Protein AF-0000000078901615 (afdb_homodimer)

Solvent-accessible surface area (backbone atoms only — not comparable to full-atom values): 18570 Å² total; per-residue (Å²): 127,73,77,36,35,42,35,42,62,37,47,38,51,50,34,51,50,46,38,52,51,49,53,33,45,50,52,40,51,63,75,44,53,69,68,67,32,56,36,77,68,46,36,98,48,28,18,55,49,16,42,53,21,30,50,53,45,51,51,34,45,53,38,24,73,75,73,64,45,76,64,66,83,63,53,80,96,46,21,38,62,68,52,88,47,66,68,59,41,51,52,51,48,53,52,50,34,52,50,47,37,55,51,30,73,68,49,49,60,71,63,31,44,34,74,43,74,48,75,34,79,90,77,70,44,79,43,74,46,47,35,26,58,51,51,53,35,52,55,49,52,48,37,23,52,49,19,30,42,48,36,55,36,35,56,70,74,37,75,60,70,88,78,58,62,87,76,50,74,83,79,129,125,74,78,37,37,42,36,41,61,37,49,39,51,51,33,50,50,49,38,54,51,47,53,32,45,51,52,39,52,62,74,43,55,69,69,66,32,56,37,76,68,46,36,97,47,29,20,55,48,15,41,52,21,29,50,52,45,51,52,34,45,52,37,23,72,75,72,64,44,76,64,67,85,63,53,77,96,46,21,38,61,66,51,89,47,65,68,59,41,52,52,51,48,54,51,49,34,51,52,47,38,56,50,31,72,69,50,49,62,70,62,31,46,33,76,43,74,47,75,33,77,90,76,71,42,79,44,73,45,47,35,28,58,51,50,54,34,52,55,48,51,48,38,22,54,49,19,29,39,49,36,54,36,36,55,72,74,36,75,60,68,88,78,59,63,88,76,49,74,84,79,128

pLDDT: mean 95.74, std 7.3, range [47.22, 98.81]

Foldseek 3Di:
DPFFPDFLVVQLLLLVLLLLLLVLLLVLLVVDDPCQQQQQPPDPLRGLQLLLQLLLLLLQCVCCQLPNHDHQPDDNVCSSPSDPDSVVSSVSSNVSSVVSNVCSVVDHRVSQQDKGWDQDPVVRGIDMDRNSVVSVVSSVSNVVSSVVSQVSSVVVVTHSDDSDSVPDPDDD/DPFFPDFLVVQLLLLLLLLLLLVLLLVLLVVDDPCQQQQQPPDPLRGLQLLLQLLLLLLQCVCCQLPNHDHQPDDNVCSSPSDPDSVVSSVSSNVSSVVSNVCSVVDHRVQQQDKGWDQDPVVRGIDMDRNSVVSVVSSVSNVVSSVVSQVSSVVVVTHSDDSDSVPDPDDD

Secondary structure (DSSP, 8-state):
-PPPSB-HHHHHHHHHHHHHHHHHHHHHHHTS-HHHHHS--SBTTBSHHHHHHHHHHHHHHHHHHHH-PPPP-S-GGGGGGS-SSHHHHHHHHHHHHHHHHHHHHH--HHHHTSEEEEEETTTTEEEEEEHHHHHHHHHHHHHHHHHHHHHHHHHTT-------GGGSPP--/-PPPSB-HHHHHHHHHHHHHHHHHHHHHHHTS-HHHHHS--SBTTBSHHHHHHHHHHHHHHHHHHHH-PPPP-S-GGGGGGS-SSHHHHHHHHHHHHHHHHHHHHH--HHHHTSEEEEEETTTTEEEEEEHHHHHHHHHHHHHHHHHHHHHHHHHTT-------GGGSPP--

Nearest PDB structures (foldseek):
  2qe9-assembly1_B  TM=8.284E-01  e=3.670E-04  Bacillus subtilis
  2p1a-assembly1_B  TM=7.136E-01  e=1.388E-03  Bacillus cereus ATCC 10987
  2p1a-assembly1_A  TM=7.800E-01  e=6.493E-03  Bacillus cereus ATCC 10987
  8fx9-assembly1_A-2  TM=7.668E-01  e=8.934E-03  Mycobacterium tuberculosis
  2nsg-assembly1_A  TM=5.655E-01  e=1.367E-02  Corynebacterium glutamicum

Structure (mmCIF, N/CA/C/O backbone):
data_AF-0000000078901615-model_v1
#
loop_
_entity.id
_entity.type
_entity.pdbx_description
1 polymer 'DinB family protein'
#
loop_
_atom_site.group_PDB
_atom_site.id
_atom_site.type_symbol
_atom_site.label_atom_id
_atom_site.label_alt_id
_atom_site.label_comp_id
_atom_site.label_asym_id
_atom_site.label_entity_id
_atom_site.label_seq_id
_atom_site.pdbx_PDB_ins_code
_atom_site.Cartn_x
_atom_site.Cartn_y
_atom_site.Cartn_z
_atom_site.occupancy
_atom_site.B_iso_or_equiv
_atom_site.auth_seq_id
_atom_site.auth_comp_id
_atom_site.auth_asym_id
_atom_site.auth_atom_id
_atom_site.pdbx_PDB_model_num
ATOM 1 N N . MET A 1 1 ? 4.473 29.188 4.703 1 55.19 1 MET A N 1
ATOM 2 C CA . MET A 1 1 ? 4.473 28.094 3.727 1 55.19 1 MET A CA 1
ATOM 3 C C . MET A 1 1 ? 3.316 27.141 3.98 1 55.19 1 MET A C 1
ATOM 5 O O . MET A 1 1 ? 2.895 26.953 5.125 1 55.19 1 MET A O 1
ATOM 9 N N . PRO A 1 2 ? 2.627 26.781 2.834 1 68 2 PRO A N 1
ATOM 10 C CA . PRO A 1 2 ? 1.476 25.938 3.148 1 68 2 PRO A CA 1
ATOM 11 C C . PRO A 1 2 ? 1.868 24.641 3.867 1 68 2 PRO A C 1
ATOM 13 O O . PRO A 1 2 ? 2.984 24.141 3.686 1 68 2 PRO A O 1
ATOM 16 N N . ALA A 1 3 ? 1.154 24.328 4.891 1 81.31 3 ALA A N 1
ATOM 17 C CA . ALA A 1 3 ? 1.377 23.109 5.66 1 81.31 3 ALA A CA 1
ATOM 18 C C . ALA A 1 3 ? 1.454 21.891 4.742 1 81.31 3 ALA A C 1
ATOM 20 O O . ALA A 1 3 ? 0.747 21.812 3.736 1 81.31 3 ALA A O 1
ATOM 21 N N . ALA A 1 4 ? 2.418 21.047 4.984 1 91.38 4 ALA A N 1
ATOM 22 C CA . ALA A 1 4 ? 2.553 19.797 4.23 1 91.38 4 ALA A CA 1
ATOM 23 C C . ALA A 1 4 ? 1.298 18.938 4.363 1 91.38 4 ALA A C 1
ATOM 25 O O . ALA A 1 4 ? 0.506 19.125 5.289 1 91.38 4 ALA A O 1
ATOM 26 N N . MET A 1 5 ? 1.158 18.031 3.457 1 96.75 5 MET A N 1
ATOM 27 C CA . MET A 1 5 ? -0.034 17.188 3.453 1 96.75 5 MET A CA 1
ATOM 28 C C . MET A 1 5 ? 0.044 16.125 4.551 1 96.75 5 MET A C 1
ATOM 30 O O . MET A 1 5 ? -0.942 15.445 4.832 1 96.75 5 MET A O 1
ATOM 34 N N . ILE A 1 6 ? 1.219 15.945 5.09 1 98.06 6 ILE A N 1
ATOM 35 C CA . ILE A 1 6 ? 1.424 15.055 6.223 1 98.06 6 ILE A CA 1
ATOM 36 C C . ILE A 1 6 ? 2.242 15.766 7.301 1 98.06 6 ILE A C 1
ATOM 38 O O . ILE A 1 6 ? 2.855 16.797 7.035 1 98.06 6 ILE A O 1
ATOM 42 N N . THR A 1 7 ? 2.256 15.25 8.555 1 97.5 7 THR A N 1
ATOM 43 C CA . THR A 1 7 ? 3.047 15.758 9.664 1 97.5 7 THR A CA 1
ATOM 44 C C . THR A 1 7 ? 4.125 14.75 10.07 1 97.5 7 THR A C 1
ATOM 46 O O . THR A 1 7 ? 4.117 13.609 9.602 1 97.5 7 THR A O 1
ATOM 49 N N . PRO A 1 8 ? 5.07 15.133 10.914 1 97.56 8 PRO A N 1
ATOM 50 C CA . PRO A 1 8 ? 6.07 14.18 11.406 1 97.56 8 PRO A CA 1
ATOM 51 C C . PRO A 1 8 ? 5.441 12.969 12.086 1 97.56 8 PRO A C 1
ATOM 53 O O . PRO A 1 8 ? 5.996 11.867 12.031 1 97.56 8 PRO A O 1
ATOM 56 N N . ALA A 1 9 ? 4.309 13.109 12.672 1 96.88 9 ALA A N 1
ATOM 57 C CA . ALA A 1 9 ? 3.621 12 13.32 1 96.88 9 ALA A CA 1
ATOM 58 C C . ALA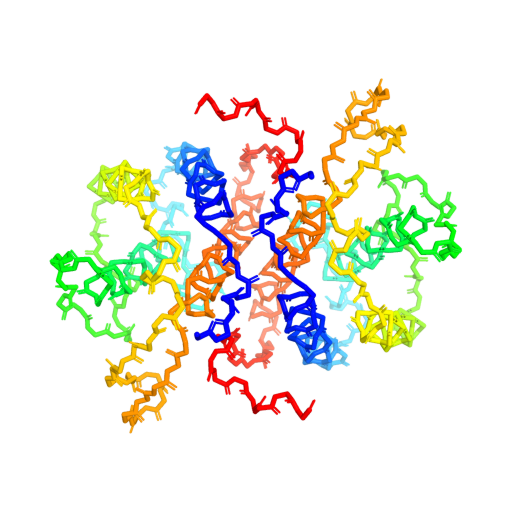 A 1 9 ? 3.248 10.922 12.312 1 96.88 9 ALA A C 1
ATOM 60 O O . ALA A 1 9 ? 3.33 9.727 12.609 1 96.88 9 ALA A O 1
ATOM 61 N N . TYR A 1 10 ? 2.795 11.336 11.117 1 97.94 10 TYR A N 1
ATOM 62 C CA . TYR A 1 10 ? 2.518 10.375 10.055 1 97.94 10 TYR A CA 1
ATOM 63 C C . TYR A 1 10 ? 3.764 9.562 9.711 1 97.94 10 TYR A C 1
ATOM 65 O O . TYR A 1 10 ? 3.705 8.336 9.594 1 97.94 10 TYR A O 1
ATOM 73 N N . VAL A 1 11 ? 4.871 10.258 9.547 1 98.56 11 VAL A N 1
ATOM 74 C CA . VAL A 1 11 ? 6.121 9.625 9.133 1 98.56 11 VAL A CA 1
ATOM 75 C C . VAL A 1 11 ? 6.582 8.641 10.211 1 98.56 11 VAL A C 1
ATOM 77 O O . VAL A 1 11 ? 6.98 7.516 9.898 1 98.56 11 VAL A O 1
ATOM 80 N N . ARG A 1 12 ? 6.496 9.039 11.453 1 97.75 12 ARG A N 1
ATOM 81 C CA . ARG A 1 12 ? 6.875 8.148 12.555 1 97.75 12 ARG A CA 1
ATOM 82 C C . ARG A 1 12 ? 5.98 6.918 12.586 1 97.75 12 ARG A C 1
ATOM 84 O O . ARG A 1 12 ? 6.461 5.797 12.773 1 97.75 12 ARG A O 1
ATOM 91 N N . THR A 1 13 ? 4.695 7.117 12.398 1 97.44 13 THR A N 1
ATOM 92 C CA . THR A 1 13 ? 3.736 6.02 12.414 1 97.44 13 THR A C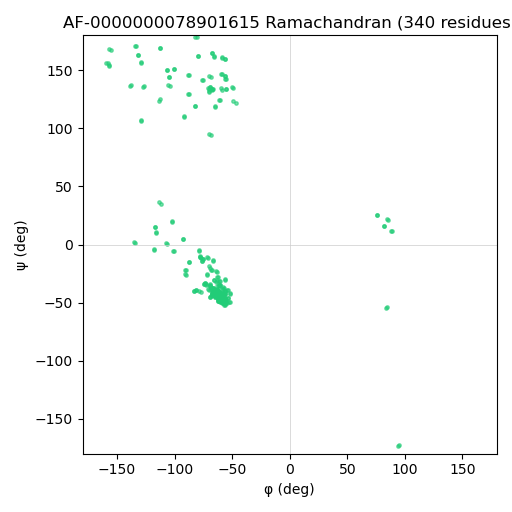A 1
ATOM 93 C C . THR A 1 13 ? 4.031 5.023 11.297 1 97.44 13 THR A C 1
ATOM 95 O O . THR A 1 13 ? 4.125 3.818 11.547 1 97.44 13 THR A O 1
ATOM 98 N N . MET A 1 14 ? 4.23 5.539 10.102 1 98.38 14 MET A N 1
ATOM 99 C CA . MET A 1 14 ? 4.414 4.656 8.953 1 98.38 14 MET A CA 1
ATOM 100 C C . MET A 1 14 ? 5.785 3.996 8.984 1 98.38 14 MET A C 1
ATOM 102 O O . MET A 1 14 ? 5.941 2.852 8.555 1 98.38 14 MET A O 1
ATOM 106 N N . ALA A 1 15 ? 6.805 4.707 9.508 1 98.44 15 ALA A N 1
ATOM 107 C CA . ALA A 1 15 ? 8.117 4.09 9.68 1 98.44 15 ALA A CA 1
ATOM 108 C C . ALA A 1 15 ? 8.047 2.902 10.633 1 98.44 15 ALA A C 1
ATOM 110 O O . ALA A 1 15 ? 8.609 1.84 10.359 1 98.44 15 ALA A O 1
ATOM 111 N N . ALA A 1 16 ? 7.375 3.092 11.734 1 97.69 16 ALA A N 1
ATOM 112 C CA . ALA A 1 16 ? 7.227 2.016 12.711 1 97.69 16 ALA A CA 1
ATOM 113 C C . ALA A 1 16 ? 6.414 0.861 12.133 1 97.69 16 ALA A C 1
ATOM 115 O O . ALA A 1 16 ? 6.766 -0.307 12.32 1 97.69 16 ALA A O 1
ATOM 116 N N . TYR A 1 17 ? 5.328 1.177 11.484 1 97.88 17 TYR A N 1
ATOM 117 C CA . TYR A 1 17 ? 4.508 0.175 10.812 1 97.88 17 TYR A CA 1
ATOM 118 C C . TYR A 1 17 ? 5.34 -0.643 9.836 1 97.88 17 TYR A C 1
ATOM 120 O O . TYR A 1 17 ? 5.273 -1.874 9.828 1 97.88 17 TYR A O 1
ATOM 128 N N . ASN A 1 18 ? 6.086 0.074 8.992 1 97.75 18 ASN A N 1
ATOM 129 C CA . ASN A 1 18 ? 6.891 -0.585 7.973 1 97.75 18 ASN A CA 1
ATOM 130 C C . ASN A 1 18 ? 7.957 -1.488 8.594 1 97.75 18 ASN A C 1
ATOM 132 O O . ASN A 1 18 ? 8.219 -2.582 8.086 1 97.75 18 ASN A O 1
ATOM 136 N N . ALA A 1 19 ? 8.555 -1.016 9.664 1 97.88 19 ALA A N 1
ATOM 137 C CA . ALA A 1 19 ? 9.547 -1.84 10.352 1 97.88 19 ALA A CA 1
ATOM 138 C C . ALA A 1 19 ? 8.938 -3.158 10.812 1 97.88 19 ALA A C 1
ATOM 140 O O . ALA A 1 19 ? 9.508 -4.227 10.602 1 97.88 19 ALA A O 1
ATOM 141 N N . GLU A 1 20 ? 7.773 -3.102 11.398 1 97.69 20 GLU A N 1
ATOM 142 C CA . GLU A 1 20 ? 7.109 -4.301 11.898 1 97.69 20 GLU A CA 1
ATOM 143 C C . GLU A 1 20 ? 6.676 -5.211 10.758 1 97.69 20 GLU A C 1
ATOM 145 O O . GLU A 1 20 ? 6.863 -6.43 10.82 1 97.69 20 GLU A O 1
ATOM 150 N N . MET A 1 21 ? 6.098 -4.676 9.68 1 97.88 21 MET A N 1
ATOM 151 C CA . MET A 1 21 ? 5.672 -5.48 8.539 1 97.88 21 MET A CA 1
ATOM 152 C C . MET A 1 21 ? 6.867 -6.152 7.875 1 97.88 21 MET A C 1
ATOM 154 O O . MET A 1 21 ? 6.785 -7.312 7.469 1 97.88 21 MET A O 1
ATOM 158 N N . ASN A 1 22 ? 7.938 -5.355 7.742 1 98.44 22 ASN A N 1
ATOM 159 C CA . ASN A 1 22 ? 9.141 -5.957 7.172 1 98.44 22 ASN A CA 1
ATOM 160 C C . ASN A 1 22 ? 9.656 -7.098 8.039 1 98.44 22 ASN A C 1
ATOM 162 O O . ASN A 1 22 ? 10.055 -8.148 7.523 1 98.44 22 ASN A O 1
ATOM 166 N N . ARG A 1 23 ? 9.703 -6.883 9.359 1 98 23 ARG A N 1
ATOM 167 C CA . ARG A 1 23 ? 10.141 -7.949 10.25 1 98 23 ARG A CA 1
ATOM 168 C C . ARG A 1 23 ? 9.344 -9.227 10.016 1 98 23 ARG A C 1
ATOM 170 O O . ARG A 1 23 ? 9.922 -10.312 9.891 1 98 23 ARG A O 1
ATOM 177 N N . ARG A 1 24 ? 8.094 -9.141 9.922 1 97.75 24 ARG A N 1
ATOM 178 C CA . ARG A 1 24 ? 7.207 -10.289 9.758 1 97.75 24 ARG A CA 1
ATOM 179 C C . ARG A 1 24 ? 7.383 -10.922 8.383 1 97.75 24 ARG A C 1
ATOM 181 O O . ARG A 1 24 ? 7.453 -12.148 8.266 1 97.75 24 ARG A O 1
ATOM 188 N N . ILE A 1 25 ? 7.441 -10.109 7.348 1 98.56 25 ILE A N 1
ATOM 189 C CA . ILE A 1 25 ? 7.551 -10.586 5.973 1 98.56 25 ILE A CA 1
ATOM 190 C C . ILE A 1 25 ? 8.883 -11.305 5.785 1 98.56 25 ILE A C 1
ATOM 192 O O . ILE A 1 25 ? 8.945 -12.375 5.184 1 98.56 25 ILE A O 1
ATOM 196 N N . TYR A 1 26 ? 9.953 -10.711 6.316 1 98.75 26 TYR A N 1
ATOM 197 C CA . TYR A 1 26 ? 11.258 -11.336 6.176 1 98.75 26 TYR A CA 1
ATOM 198 C C . TYR A 1 26 ? 11.344 -12.617 6.996 1 98.75 26 TYR A C 1
ATOM 200 O O . TYR A 1 26 ? 12.008 -13.578 6.594 1 98.75 26 TYR A O 1
ATOM 208 N N . ALA A 1 27 ? 10.68 -12.656 8.164 1 98.56 27 ALA A N 1
ATOM 209 C CA . ALA A 1 27 ? 10.617 -13.898 8.938 1 98.56 27 ALA A CA 1
ATOM 210 C C . ALA A 1 27 ? 9.898 -14.992 8.148 1 98.56 27 ALA A C 1
ATOM 212 O O . ALA A 1 27 ? 10.375 -16.125 8.086 1 98.56 27 ALA A O 1
ATOM 213 N N . ALA A 1 28 ? 8.797 -14.68 7.562 1 98.56 28 ALA A N 1
ATOM 214 C CA . ALA A 1 28 ? 8.055 -15.633 6.746 1 98.56 28 ALA A CA 1
ATOM 215 C C . ALA A 1 28 ? 8.883 -16.094 5.555 1 98.56 28 ALA A C 1
ATOM 217 O O . ALA A 1 28 ? 8.938 -17.297 5.262 1 98.56 28 ALA A O 1
ATOM 218 N N . ALA A 1 29 ? 9.492 -15.148 4.855 1 98.62 29 ALA A N 1
ATOM 219 C CA . ALA A 1 29 ? 10.352 -15.484 3.721 1 98.62 29 ALA A CA 1
ATOM 220 C C . ALA A 1 29 ? 11.523 -16.359 4.156 1 98.62 29 ALA A C 1
ATOM 222 O O . ALA A 1 29 ? 11.969 -17.234 3.404 1 98.62 29 ALA A O 1
ATOM 223 N N . GLY A 1 30 ? 11.992 -16.094 5.359 1 98.38 30 GLY A N 1
ATOM 224 C CA . GLY A 1 30 ? 13.125 -16.828 5.895 1 98.38 30 GLY A CA 1
ATOM 225 C C . GLY A 1 30 ? 12.805 -18.281 6.184 1 98.38 30 GLY A C 1
ATOM 226 O O . GLY A 1 30 ? 13.703 -19.109 6.309 1 98.38 30 GLY A O 1
ATOM 227 N N . ARG A 1 31 ? 11.562 -18.594 6.352 1 98.19 31 ARG A N 1
ATOM 228 C CA . ARG A 1 31 ? 11.141 -19.969 6.598 1 98.19 31 ARG A CA 1
ATOM 229 C C . ARG A 1 31 ? 11.133 -20.781 5.305 1 98.19 31 ARG A C 1
ATOM 231 O O . ARG A 1 31 ? 11.023 -22.016 5.336 1 98.19 31 ARG A O 1
ATOM 238 N N . LEU A 1 32 ? 11.273 -20.078 4.188 1 98 32 LEU A N 1
ATOM 239 C CA . LEU A 1 32 ? 11.391 -20.766 2.898 1 98 32 LEU A CA 1
ATOM 240 C C . LEU A 1 32 ? 12.844 -21.094 2.588 1 98 32 LEU A C 1
ATOM 242 O O . LEU A 1 32 ? 13.75 -20.375 2.988 1 98 32 LEU A O 1
ATOM 246 N N . GLY A 1 33 ? 13.07 -22.219 1.919 1 97.38 33 GLY A N 1
ATOM 247 C CA . GLY A 1 33 ? 14.398 -22.484 1.393 1 97.38 33 GLY A CA 1
ATOM 248 C C . GLY A 1 33 ? 14.812 -21.5 0.301 1 97.38 33 GLY A C 1
ATOM 249 O O . GLY A 1 33 ? 13.969 -20.812 -0.271 1 97.38 33 GLY A O 1
ATOM 250 N N . GLU A 1 34 ? 16.109 -21.438 0.061 1 97.06 34 GLU A N 1
ATOM 251 C CA . GLU A 1 34 ? 16.641 -20.5 -0.928 1 97.06 34 GLU A CA 1
ATOM 252 C C . GLU A 1 34 ? 15.984 -20.719 -2.291 1 97.06 34 GLU A C 1
ATOM 254 O O . GLU A 1 34 ? 15.617 -19.75 -2.963 1 97.06 34 GLU A O 1
ATOM 259 N N . ALA A 1 35 ? 15.891 -21.906 -2.738 1 97.44 35 ALA A N 1
ATOM 260 C CA . ALA A 1 35 ? 15.305 -22.203 -4.039 1 97.44 35 ALA A CA 1
ATOM 261 C C . ALA A 1 35 ? 13.875 -21.672 -4.133 1 97.44 35 ALA A C 1
ATOM 263 O O . ALA A 1 35 ? 13.484 -21.109 -5.152 1 97.44 35 ALA A O 1
ATOM 264 N N . GLU A 1 36 ? 13.109 -21.828 -3.068 1 97.5 36 GLU A N 1
ATOM 265 C CA . GLU A 1 36 ? 11.727 -21.359 -3.055 1 97.5 36 GLU A CA 1
ATOM 266 C C . GLU A 1 36 ? 11.656 -19.828 -3.031 1 97.5 36 GLU A C 1
ATOM 268 O O . GLU A 1 36 ? 10.781 -19.234 -3.664 1 97.5 36 GLU A O 1
ATOM 273 N N . ARG A 1 37 ? 12.523 -19.188 -2.299 1 97.69 37 ARG A N 1
ATOM 274 C CA . ARG A 1 37 ? 12.539 -17.734 -2.197 1 97.69 37 ARG A CA 1
ATOM 275 C C . ARG A 1 37 ? 12.898 -17.094 -3.535 1 97.69 37 ARG A C 1
ATOM 277 O O . ARG A 1 37 ? 12.414 -16.016 -3.859 1 97.69 37 ARG A O 1
ATOM 284 N N . ARG A 1 38 ? 13.703 -17.797 -4.32 1 97.5 38 ARG A N 1
ATOM 285 C CA . ARG A 1 38 ? 14.211 -17.234 -5.566 1 97.5 38 ARG A CA 1
ATOM 286 C C . ARG A 1 38 ? 13.422 -17.75 -6.766 1 97.5 38 ARG A C 1
ATOM 288 O O . ARG A 1 38 ? 13.641 -17.312 -7.898 1 97.5 38 ARG A O 1
ATOM 295 N N . ARG A 1 39 ? 12.531 -18.672 -6.516 1 97.75 39 ARG A N 1
ATOM 296 C CA . ARG A 1 39 ? 11.727 -19.234 -7.594 1 97.75 39 ARG A CA 1
ATOM 297 C C . ARG A 1 39 ? 10.992 -18.141 -8.359 1 97.75 39 ARG A C 1
ATOM 299 O O . ARG A 1 39 ? 10.445 -17.219 -7.754 1 97.75 39 ARG A O 1
ATOM 306 N N . ASP A 1 40 ? 11.07 -18.25 -9.719 1 97.88 40 ASP A N 1
ATOM 307 C CA . ASP A 1 40 ? 10.273 -17.328 -10.523 1 97.88 40 ASP A CA 1
ATOM 308 C C . ASP A 1 40 ? 8.781 -17.578 -10.305 1 97.88 40 ASP A C 1
ATOM 310 O O . ASP A 1 40 ? 8.273 -18.656 -10.594 1 97.88 40 ASP A O 1
ATOM 314 N N . ARG A 1 41 ? 8.078 -16.609 -9.82 1 97.06 41 ARG A N 1
ATOM 315 C CA . ARG A 1 41 ? 6.66 -16.734 -9.508 1 97.06 41 ARG A CA 1
ATOM 316 C C . ARG A 1 41 ? 5.824 -15.805 -10.375 1 97.06 41 ARG A C 1
ATOM 318 O O . ARG A 1 41 ? 4.672 -15.508 -10.047 1 97.06 41 ARG A O 1
ATOM 325 N N . GLY A 1 42 ? 6.445 -15.219 -11.367 1 96.38 42 GLY A N 1
ATOM 326 C CA . GLY A 1 42 ? 5.719 -14.383 -12.32 1 96.38 42 GLY A CA 1
ATOM 327 C C . GLY A 1 42 ? 5.484 -12.977 -11.812 1 96.38 42 GLY A C 1
ATOM 328 O O . GLY A 1 42 ? 4.594 -12.273 -12.305 1 96.38 42 GLY A O 1
ATOM 329 N N . ALA A 1 43 ? 6.184 -12.578 -10.812 1 94.88 43 ALA A N 1
ATOM 330 C CA . ALA A 1 43 ? 6.133 -11.195 -10.359 1 94.88 43 ALA A CA 1
ATOM 331 C C . ALA A 1 43 ? 7 -10.297 -11.234 1 94.88 43 ALA A C 1
ATOM 333 O O . ALA A 1 43 ? 7.844 -10.789 -11.992 1 94.88 43 ALA A O 1
ATOM 334 N N . PHE A 1 44 ? 6.773 -8.977 -11.18 1 93.25 44 PHE A N 1
ATOM 335 C CA . PHE A 1 44 ? 7.535 -8.031 -11.984 1 93.25 44 PHE A CA 1
ATOM 336 C C . PHE A 1 44 ? 9.031 -8.211 -11.766 1 93.25 44 PHE A C 1
ATOM 338 O O . PHE A 1 44 ? 9.812 -8.211 -12.719 1 93.25 44 PHE A O 1
ATOM 345 N N . TRP A 1 45 ? 9.398 -8.461 -10.508 1 95.81 45 TRP A N 1
ATOM 346 C CA . TRP A 1 45 ? 10.797 -8.719 -10.195 1 95.81 45 TRP A CA 1
ATOM 347 C C . TRP A 1 45 ? 11.055 -10.211 -10 1 95.81 45 TRP A C 1
ATOM 349 O O . TRP A 1 45 ? 11.953 -10.602 -9.25 1 95.81 45 TRP A O 1
ATOM 359 N N . GLY A 1 46 ? 10.188 -10.977 -10.484 1 96.75 46 GLY A N 1
ATOM 360 C CA . GLY A 1 46 ? 10.328 -12.406 -10.672 1 96.75 46 GLY A CA 1
ATOM 361 C C . GLY A 1 46 ? 9.992 -13.211 -9.43 1 96.75 46 GLY A C 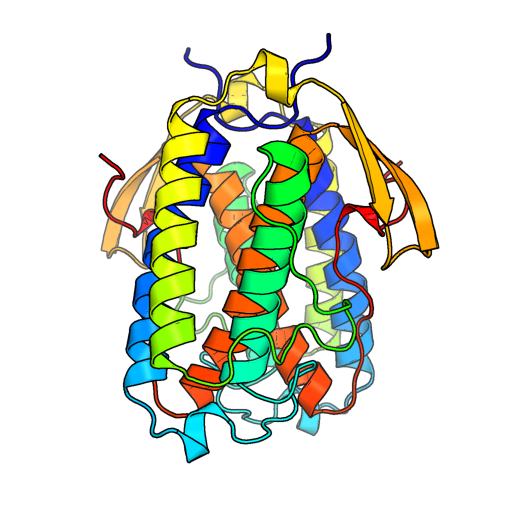1
ATOM 362 O O . GLY A 1 46 ? 9.203 -14.148 -9.484 1 96.75 46 GLY A O 1
ATOM 363 N N . SER A 1 47 ? 10.641 -12.891 -8.297 1 98.31 47 SER A N 1
ATOM 364 C CA . SER A 1 47 ? 10.578 -13.75 -7.117 1 98.31 47 SER A CA 1
ATOM 365 C C . SER A 1 47 ? 10.32 -12.93 -5.855 1 98.31 47 SER A C 1
ATOM 367 O O . SER A 1 47 ? 10.305 -11.703 -5.898 1 98.31 47 SER A O 1
ATOM 369 N N . ILE A 1 48 ? 10.062 -13.672 -4.777 1 98.69 48 ILE A N 1
ATOM 370 C CA . ILE A 1 48 ? 9.977 -13.047 -3.461 1 98.69 48 ILE A CA 1
ATOM 371 C C . ILE A 1 48 ? 11.266 -12.289 -3.162 1 98.69 48 ILE A C 1
ATOM 373 O O . ILE A 1 48 ? 11.227 -11.109 -2.801 1 98.69 48 ILE A O 1
ATOM 377 N N . HIS A 1 49 ? 12.43 -12.953 -3.398 1 98.75 49 HIS A N 1
ATOM 378 C CA . HIS A 1 49 ? 13.734 -12.344 -3.152 1 98.75 49 HIS A CA 1
ATOM 379 C C . HIS A 1 49 ? 13.938 -11.102 -4.008 1 98.75 49 HIS A C 1
ATOM 381 O O . HIS A 1 49 ? 14.367 -10.062 -3.506 1 98.75 49 HIS A O 1
ATOM 387 N N . GLY A 1 50 ? 13.617 -11.242 -5.277 1 98.5 50 GLY A N 1
ATOM 388 C CA . GLY A 1 50 ? 13.758 -10.109 -6.18 1 98.5 50 GLY A CA 1
ATOM 389 C C . GLY A 1 50 ? 12.883 -8.93 -5.797 1 98.5 50 GLY A C 1
ATOM 390 O O . GLY A 1 50 ? 13.312 -7.777 -5.859 1 98.5 50 GLY A O 1
ATOM 391 N N . THR A 1 51 ? 11.664 -9.18 -5.41 1 98.69 51 THR A N 1
ATOM 392 C CA . THR A 1 51 ? 10.734 -8.117 -5.031 1 98.69 51 THR A CA 1
ATOM 393 C C . THR A 1 51 ? 11.195 -7.438 -3.744 1 98.69 51 THR A C 1
ATOM 395 O O . THR A 1 51 ? 11.156 -6.207 -3.639 1 98.69 51 THR A O 1
ATOM 398 N N . LEU A 1 52 ? 11.648 -8.211 -2.768 1 98.81 52 LEU A N 1
ATOM 399 C CA . LEU A 1 52 ? 12.172 -7.645 -1.531 1 98.81 52 LEU A CA 1
ATOM 400 C C . LEU A 1 52 ? 13.414 -6.801 -1.807 1 98.81 52 LEU A C 1
ATOM 402 O O . LEU A 1 52 ? 13.609 -5.75 -1.189 1 98.81 52 LEU A O 1
ATOM 406 N N . SER A 1 53 ? 14.234 -7.273 -2.711 1 98.81 53 SER A N 1
ATOM 407 C CA . SER A 1 53 ? 15.43 -6.527 -3.109 1 98.81 53 SER A CA 1
ATOM 408 C C . SER A 1 53 ? 15.055 -5.18 -3.719 1 98.81 53 SER A C 1
ATOM 410 O O . SER A 1 53 ? 15.617 -4.148 -3.344 1 98.81 53 SER A O 1
ATOM 412 N N . HIS A 1 54 ? 14.109 -5.18 -4.598 1 98.5 54 HIS A N 1
ATOM 413 C CA . HIS A 1 54 ? 13.664 -3.936 -5.207 1 98.5 54 HIS A CA 1
ATOM 414 C C . HIS A 1 54 ? 13.117 -2.971 -4.156 1 98.5 54 HIS A C 1
ATOM 416 O O . HIS A 1 54 ? 13.375 -1.767 -4.227 1 98.5 54 HIS A O 1
ATOM 422 N N . LEU A 1 55 ? 12.336 -3.5 -3.25 1 98.75 55 LEU A N 1
ATOM 423 C CA . LEU A 1 55 ? 11.734 -2.664 -2.215 1 98.75 55 LEU A CA 1
ATOM 424 C C . LEU A 1 55 ? 12.812 -1.942 -1.408 1 98.75 55 LEU A C 1
ATOM 426 O O . LEU A 1 55 ? 12.734 -0.729 -1.205 1 98.75 55 LEU A O 1
ATOM 430 N N . LEU A 1 56 ? 13.789 -2.668 -0.927 1 98.81 56 LEU A N 1
ATOM 431 C CA . LEU A 1 56 ? 14.867 -2.047 -0.17 1 98.81 56 LEU A CA 1
ATOM 432 C C . LEU A 1 56 ? 15.648 -1.066 -1.039 1 98.81 56 LEU A C 1
ATOM 434 O O . LEU A 1 56 ? 16.016 0.016 -0.581 1 98.81 56 LEU A O 1
ATOM 438 N N . TRP A 1 57 ? 15.938 -1.451 -2.285 1 98.69 57 TRP A N 1
ATOM 439 C CA . TRP A 1 57 ? 16.594 -0.562 -3.238 1 98.69 57 TRP A CA 1
ATOM 440 C C . TRP A 1 57 ? 15.867 0.773 -3.33 1 98.69 57 TRP A C 1
ATOM 442 O O . TRP A 1 57 ? 16.484 1.835 -3.25 1 98.69 57 TRP A O 1
ATOM 452 N N . GLY A 1 58 ? 14.555 0.705 -3.512 1 98.12 58 GLY A N 1
ATOM 453 C CA . GLY A 1 58 ? 13.758 1.918 -3.605 1 98.12 58 GLY A CA 1
ATOM 454 C C . GLY A 1 58 ? 13.859 2.793 -2.371 1 98.12 58 GLY A C 1
ATOM 455 O O . GLY A 1 58 ? 13.984 4.016 -2.477 1 98.12 58 GLY A O 1
ATOM 456 N N . ASP A 1 59 ? 13.742 2.176 -1.187 1 98.69 59 ASP A N 1
ATOM 457 C CA . ASP A 1 59 ? 13.875 2.924 0.061 1 98.69 59 ASP A CA 1
ATOM 458 C C . ASP A 1 59 ? 15.234 3.627 0.138 1 98.69 59 ASP A C 1
ATOM 460 O O . ASP A 1 59 ? 15.305 4.805 0.499 1 98.69 59 ASP A O 1
ATOM 464 N N . ARG A 1 60 ? 16.281 2.891 -0.175 1 98.56 60 ARG A N 1
ATOM 465 C CA . ARG A 1 60 ? 17.625 3.463 -0.114 1 98.56 60 ARG A CA 1
ATOM 466 C C . ARG A 1 60 ? 17.781 4.609 -1.108 1 98.56 60 ARG A C 1
ATOM 468 O O . ARG A 1 60 ? 18.438 5.605 -0.818 1 98.56 60 ARG A O 1
ATOM 475 N N . MET A 1 61 ? 17.203 4.477 -2.258 1 98.06 61 MET A N 1
ATOM 476 C CA . MET A 1 61 ? 17.266 5.531 -3.266 1 98.06 61 MET A CA 1
ATOM 477 C C . MET A 1 61 ? 16.609 6.809 -2.756 1 98.06 61 MET A C 1
ATOM 479 O O . MET A 1 61 ? 17.203 7.883 -2.807 1 98.06 61 MET A O 1
ATOM 483 N N . TRP A 1 62 ? 15.43 6.711 -2.217 1 98.44 62 TRP A N 1
ATOM 484 C CA . TRP A 1 62 ? 14.727 7.891 -1.724 1 98.44 62 TRP A CA 1
ATOM 485 C C . TRP A 1 62 ? 15.438 8.477 -0.507 1 98.44 62 TRP A C 1
ATOM 487 O O . TRP A 1 62 ? 15.602 9.695 -0.402 1 98.44 62 TRP A O 1
ATOM 497 N N . MET A 1 63 ? 15.906 7.613 0.414 1 98.69 63 MET A N 1
ATOM 498 C CA . MET A 1 63 ? 16.547 8.109 1.629 1 98.69 63 MET A CA 1
ATOM 499 C C . MET A 1 63 ? 17.922 8.703 1.322 1 98.69 63 MET A C 1
ATOM 501 O O . MET A 1 63 ? 18.406 9.562 2.061 1 98.69 63 MET A O 1
ATOM 505 N N . SER A 1 64 ? 18.562 8.273 0.26 1 98.19 64 SER A N 1
ATOM 506 C CA . SER A 1 64 ? 19.781 8.953 -0.182 1 98.19 64 SER A CA 1
ATOM 507 C C . SER A 1 64 ? 19.5 10.406 -0.545 1 98.19 64 SER A C 1
ATOM 509 O O . SER A 1 64 ? 20.344 11.281 -0.355 1 98.19 64 SER A O 1
ATOM 511 N N . ARG A 1 65 ? 18.344 10.688 -1.019 1 97.62 65 ARG A N 1
ATOM 512 C CA . ARG A 1 65 ? 17.922 12.031 -1.393 1 97.62 65 ARG A CA 1
ATOM 513 C C . ARG A 1 65 ? 17.469 12.82 -0.172 1 97.62 65 ARG A C 1
ATOM 515 O O . ARG A 1 65 ? 17.75 14.016 -0.055 1 97.62 65 ARG A O 1
ATOM 522 N N . PHE A 1 66 ? 16.781 12.18 0.746 1 98.19 66 PHE A N 1
ATOM 523 C CA . PHE A 1 66 ? 16.156 12.859 1.875 1 98.19 66 PHE A CA 1
ATOM 524 C C . PHE A 1 66 ? 17.172 13.078 3.002 1 98.19 66 PHE A C 1
ATOM 526 O O . PHE A 1 66 ? 17.141 14.109 3.678 1 98.19 66 PHE A O 1
ATOM 533 N N . ASP A 1 67 ? 18 12.133 3.246 1 97.75 67 ASP A N 1
ATOM 534 C CA . ASP A 1 67 ? 18.797 12.141 4.465 1 97.75 67 ASP A CA 1
ATOM 535 C C . ASP A 1 67 ? 20.25 11.781 4.164 1 97.75 67 ASP A C 1
ATOM 537 O O . ASP A 1 67 ? 21.031 11.531 5.082 1 97.75 67 ASP A O 1
ATOM 541 N N . GLY A 1 68 ? 20.656 11.547 2.936 1 97.62 68 GLY A N 1
ATOM 542 C CA . GLY A 1 68 ? 22.047 11.359 2.566 1 97.62 68 GLY A CA 1
ATOM 543 C C . GLY A 1 68 ? 22.531 9.938 2.752 1 97.62 68 GLY A C 1
ATOM 544 O O . GLY A 1 68 ? 23.734 9.703 2.914 1 97.62 68 GLY A O 1
ATOM 545 N N . TRP A 1 69 ? 21.609 8.859 2.793 1 98.38 69 TRP A N 1
ATOM 546 C CA . TRP A 1 69 ? 22.031 7.465 2.816 1 98.38 69 TRP A CA 1
ATOM 547 C C . TRP A 1 69 ? 22.922 7.148 1.622 1 98.38 69 TRP A C 1
ATOM 549 O O . TRP A 1 69 ? 22.969 7.914 0.655 1 98.38 69 TRP A O 1
ATOM 559 N N . GLU A 1 70 ? 23.688 6.078 1.753 1 97.69 70 GLU A N 1
ATOM 560 C CA . GLU A 1 70 ? 24.438 5.613 0.596 1 97.69 70 GLU A CA 1
ATOM 561 C C . GLU A 1 70 ? 23.516 5.227 -0.553 1 97.69 70 GLU A C 1
ATOM 563 O O . GLU A 1 70 ? 22.609 4.406 -0.38 1 97.69 70 GLU A O 1
ATOM 568 N N . LYS A 1 71 ? 23.781 5.875 -1.689 1 97.06 71 LYS A N 1
ATOM 569 C CA . LYS A 1 71 ? 22.984 5.602 -2.889 1 97.06 71 LYS A CA 1
ATOM 570 C C . LYS A 1 71 ? 23.281 4.207 -3.432 1 97.06 71 LYS A C 1
ATOM 572 O O . LYS A 1 71 ? 24.438 3.807 -3.539 1 97.06 71 LYS A O 1
ATOM 577 N N . PRO A 1 72 ? 22.141 3.414 -3.742 1 96.94 72 PRO A N 1
ATOM 578 C CA . PRO A 1 72 ? 22.438 2.141 -4.406 1 96.94 72 PRO A CA 1
ATOM 579 C C . PRO A 1 72 ? 23.156 2.322 -5.738 1 96.94 72 PRO A C 1
ATOM 581 O O . PRO A 1 72 ? 22.875 3.273 -6.473 1 96.94 72 PRO A O 1
ATOM 584 N N . THR A 1 73 ? 24.031 1.357 -6.062 1 94.88 73 THR A N 1
ATOM 585 C CA . THR A 1 73 ? 24.828 1.447 -7.281 1 94.88 73 THR A CA 1
ATOM 586 C C . THR A 1 73 ? 24.094 0.783 -8.445 1 94.88 73 THR A C 1
ATOM 588 O O . THR A 1 73 ? 24.359 1.1 -9.609 1 94.88 73 THR A O 1
ATOM 591 N N . GLN A 1 74 ? 23.25 -0.152 -8.117 1 95.06 74 GLN A N 1
ATOM 592 C CA . GLN A 1 74 ? 22.484 -0.824 -9.164 1 95.06 74 GLN A CA 1
ATOM 593 C C . GLN A 1 74 ? 21.5 0.134 -9.828 1 95.06 74 GLN A C 1
ATOM 595 O O . GLN A 1 74 ? 20.828 0.912 -9.141 1 95.06 74 GLN A O 1
ATOM 600 N N . PRO A 1 75 ? 21.484 0.09 -11.188 1 95.12 75 PRO A N 1
ATOM 601 C CA . PRO A 1 75 ? 20.391 0.828 -11.828 1 95.12 75 PRO A CA 1
ATOM 602 C C . PRO A 1 75 ? 19.016 0.203 -11.562 1 95.12 75 PRO A C 1
ATOM 604 O O . PRO A 1 75 ? 18.938 -0.942 -11.117 1 95.12 75 PRO A O 1
ATOM 607 N N . LEU A 1 76 ? 17.969 0.968 -11.836 1 95.19 76 LEU A N 1
ATOM 608 C CA . LEU A 1 76 ? 16.594 0.549 -11.555 1 95.19 76 LEU A CA 1
ATOM 609 C C . LEU A 1 76 ? 16.312 -0.826 -12.156 1 95.19 76 LEU A C 1
ATOM 611 O O . LEU A 1 76 ? 15.773 -1.703 -11.477 1 95.19 76 LEU A O 1
ATOM 615 N N . LYS A 1 77 ? 16.766 -1.112 -13.375 1 94.69 77 LYS A N 1
ATOM 616 C CA . LYS A 1 77 ? 16.469 -2.348 -14.094 1 94.69 77 LYS A CA 1
ATOM 617 C C . LYS A 1 77 ? 17.094 -3.553 -13.406 1 94.69 77 LYS A C 1
ATOM 619 O O . LYS A 1 77 ? 16.719 -4.695 -13.664 1 94.69 77 LYS A O 1
ATOM 624 N N . GLN A 1 78 ? 18.031 -3.305 -12.477 1 96.56 78 GLN A N 1
ATOM 625 C CA . GLN A 1 78 ? 18.75 -4.367 -11.781 1 96.56 78 GLN A CA 1
ATOM 626 C C . GLN A 1 78 ? 18.453 -4.336 -10.281 1 96.56 78 GLN A C 1
ATOM 628 O O . GLN A 1 78 ? 19.172 -4.957 -9.492 1 96.56 78 GLN A O 1
ATOM 633 N N . SER A 1 79 ? 17.422 -3.615 -9.883 1 96.81 79 SER A N 1
ATOM 634 C CA . SER A 1 79 ? 17.141 -3.377 -8.477 1 96.81 79 SER A CA 1
ATOM 635 C C . SER A 1 79 ? 16.688 -4.656 -7.777 1 96.81 79 SER A C 1
ATOM 637 O O . SER A 1 79 ? 16.797 -4.777 -6.555 1 96.81 79 SER A O 1
ATOM 639 N N . GLY A 1 80 ? 16.219 -5.652 -8.5 1 96.56 80 GLY A N 1
ATOM 640 C CA . GLY A 1 80 ? 15.828 -6.938 -7.941 1 96.56 80 GLY A CA 1
ATOM 641 C C . GLY A 1 80 ? 17.016 -7.762 -7.465 1 96.56 80 GLY A C 1
ATOM 642 O O . GLY A 1 80 ? 16.828 -8.758 -6.758 1 96.56 80 GLY A O 1
ATOM 643 N N . GLY A 1 81 ? 18.25 -7.348 -7.816 1 96.19 81 GLY A N 1
ATOM 644 C CA . GLY A 1 81 ? 19.469 -8.047 -7.43 1 96.19 81 GLY A CA 1
ATOM 645 C C . GLY A 1 81 ? 20.312 -7.266 -6.449 1 96.19 81 GLY A C 1
ATOM 646 O O . GLY A 1 81 ? 21.547 -7.277 -6.543 1 96.19 81 GLY A O 1
ATOM 647 N N . LEU A 1 82 ? 19.703 -6.527 -5.543 1 95.5 82 LEU A N 1
ATOM 648 C CA . LEU A 1 82 ? 20.406 -5.66 -4.605 1 95.5 82 LEU A CA 1
ATOM 649 C C . LEU A 1 82 ? 21.391 -6.465 -3.758 1 95.5 82 LEU A C 1
ATOM 651 O O . LEU A 1 82 ? 22.547 -6.062 -3.594 1 95.5 82 LEU A O 1
ATOM 655 N N . HIS A 1 83 ? 20.891 -7.629 -3.131 1 95 83 HIS A N 1
ATOM 656 C CA . HIS A 1 83 ? 21.703 -8.594 -2.404 1 95 83 HIS A CA 1
ATOM 657 C C . HIS A 1 83 ? 21.484 -10.008 -2.928 1 95 83 HIS A C 1
ATOM 659 O O . HIS A 1 83 ? 20.344 -10.438 -3.115 1 95 83 HIS A O 1
ATOM 665 N N . ASP A 1 84 ? 22.531 -10.719 -3.092 1 93.5 84 ASP A N 1
ATOM 666 C CA . ASP A 1 84 ? 22.406 -12.109 -3.516 1 93.5 84 ASP A CA 1
ATOM 667 C C . ASP A 1 84 ? 22.016 -13.008 -2.346 1 93.5 84 ASP A C 1
ATOM 669 O O . ASP A 1 84 ? 21.188 -13.914 -2.502 1 93.5 84 ASP A O 1
ATOM 673 N N . ASP A 1 85 ? 22.594 -12.734 -1.249 1 96.12 85 ASP A N 1
ATOM 674 C CA . ASP A 1 85 ? 22.406 -13.531 -0.04 1 96.12 85 ASP A CA 1
ATOM 675 C C . ASP A 1 85 ? 21.203 -13.031 0.759 1 96.12 85 ASP A C 1
ATOM 677 O O . ASP A 1 85 ? 21.094 -11.844 1.062 1 96.12 85 ASP A O 1
ATOM 681 N N . PHE A 1 86 ? 20.328 -13.984 1.117 1 98.25 86 PHE A N 1
ATOM 682 C CA . PHE A 1 86 ? 19.109 -13.586 1.814 1 98.25 86 PHE A CA 1
ATOM 683 C C . PHE A 1 86 ? 19.422 -13.078 3.215 1 98.25 86 PHE A C 1
ATOM 685 O O . PHE A 1 86 ? 18.781 -12.148 3.709 1 98.25 86 PHE A O 1
ATOM 692 N N . ALA A 1 87 ? 20.359 -13.664 3.895 1 98.06 87 ALA A N 1
ATOM 693 C CA . ALA A 1 87 ? 20.75 -13.188 5.215 1 98.06 87 ALA A CA 1
ATOM 694 C C . ALA A 1 87 ? 21.266 -11.75 5.152 1 98.06 87 ALA A C 1
ATOM 696 O O . ALA A 1 87 ? 20.953 -10.93 6.02 1 98.06 87 ALA A O 1
ATOM 697 N N . ALA A 1 88 ? 22.078 -11.469 4.172 1 98.19 88 ALA A N 1
ATOM 698 C CA . ALA A 1 88 ? 22.562 -10.109 3.975 1 98.19 88 ALA A CA 1
ATOM 699 C C . ALA A 1 88 ? 21.422 -9.148 3.686 1 98.19 88 ALA A C 1
ATOM 701 O O . ALA A 1 88 ? 21.406 -8.023 4.199 1 98.19 88 ALA A O 1
ATOM 702 N N . LEU A 1 89 ? 20.531 -9.578 2.822 1 98.56 89 LEU A N 1
ATOM 703 C CA . LEU A 1 89 ? 19.359 -8.766 2.529 1 98.56 89 LEU A CA 1
ATOM 704 C C . LEU A 1 89 ? 18.547 -8.492 3.795 1 98.56 89 LEU A C 1
ATOM 706 O O . LEU A 1 89 ? 18.109 -7.363 4.027 1 98.56 89 LEU A O 1
ATOM 710 N N . THR A 1 90 ? 18.344 -9.508 4.594 1 98.75 90 THR A N 1
ATOM 711 C CA . THR A 1 90 ? 17.594 -9.398 5.844 1 98.75 90 THR A CA 1
ATOM 712 C C . THR A 1 90 ? 18.25 -8.406 6.789 1 98.75 90 THR A C 1
ATOM 714 O O . THR A 1 90 ? 17.578 -7.547 7.367 1 98.75 90 THR A O 1
ATOM 717 N N . GLN A 1 91 ? 19.531 -8.5 6.941 1 98.69 91 GLN A N 1
ATOM 718 C CA . GLN A 1 91 ? 20.281 -7.602 7.812 1 98.69 91 GLN A CA 1
ATOM 719 C C . GLN A 1 91 ? 20.203 -6.164 7.305 1 98.69 91 GLN A C 1
ATOM 721 O O . GLN A 1 91 ? 20.047 -5.227 8.094 1 98.69 91 GLN A O 1
ATOM 726 N N . ALA A 1 92 ? 20.375 -6.004 6.008 1 98.62 92 ALA A N 1
ATOM 727 C CA . ALA A 1 92 ? 20.312 -4.676 5.41 1 98.62 92 ALA A CA 1
ATOM 728 C C . ALA A 1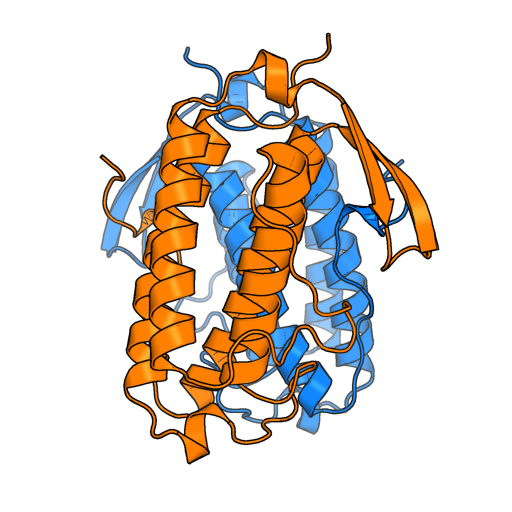 92 ? 18.922 -4.051 5.613 1 98.62 92 ALA A C 1
ATOM 730 O O . ALA A 1 92 ? 18.812 -2.855 5.895 1 98.62 92 ALA A O 1
ATOM 731 N N . ARG A 1 93 ? 17.922 -4.852 5.43 1 98.81 93 ARG A N 1
ATOM 732 C CA . ARG A 1 93 ? 16.562 -4.367 5.645 1 98.81 93 ARG A CA 1
ATOM 733 C C . ARG A 1 93 ? 16.375 -3.912 7.09 1 98.81 93 ARG A C 1
ATOM 735 O O . ARG A 1 93 ? 15.836 -2.828 7.336 1 98.81 93 ARG A O 1
ATOM 742 N N . ALA A 1 94 ? 16.766 -4.719 8.047 1 98.75 94 ALA A N 1
ATOM 743 C CA . ALA A 1 94 ? 16.609 -4.379 9.461 1 98.75 94 ALA A CA 1
ATOM 744 C C . ALA A 1 94 ? 17.344 -3.078 9.789 1 98.75 94 ALA A C 1
ATOM 746 O O . ALA A 1 94 ? 16.797 -2.227 10.5 1 98.75 94 ALA A O 1
ATOM 747 N N . ALA A 1 95 ? 18.531 -2.941 9.273 1 98.81 95 ALA A N 1
ATOM 748 C CA . ALA A 1 95 ? 19.312 -1.726 9.5 1 98.81 95 ALA A CA 1
ATOM 749 C C . ALA A 1 95 ? 18.609 -0.509 8.891 1 98.81 95 ALA A C 1
ATOM 751 O O . ALA A 1 95 ? 18.578 0.562 9.508 1 98.81 95 ALA A O 1
ATOM 752 N N . ALA A 1 96 ? 18.125 -0.653 7.699 1 98.81 96 ALA A N 1
ATOM 753 C CA . ALA A 1 96 ? 17.406 0.432 7.031 1 98.81 96 ALA A CA 1
ATOM 754 C C . ALA A 1 96 ? 16.172 0.849 7.82 1 98.81 96 ALA A C 1
ATOM 756 O O . ALA A 1 96 ? 15.883 2.041 7.953 1 98.81 96 ALA A O 1
ATOM 757 N N . ASP A 1 97 ? 15.422 -0.149 8.289 1 98.81 97 ASP A N 1
ATOM 758 C CA . ASP A 1 97 ? 14.219 0.148 9.07 1 98.81 97 ASP A CA 1
ATOM 759 C C . ASP A 1 97 ? 14.57 0.909 10.344 1 98.81 97 ASP A C 1
ATOM 761 O O . ASP A 1 97 ? 13.875 1.86 10.719 1 98.81 97 ASP A O 1
ATOM 765 N N . GLU A 1 98 ? 15.586 0.468 11.031 1 98.75 98 GLU A N 1
ATOM 766 C CA . GLU A 1 98 ? 16.031 1.166 12.227 1 98.75 98 GLU A CA 1
ATOM 767 C C . GLU A 1 98 ? 16.453 2.602 11.914 1 98.75 98 GLU A C 1
ATOM 769 O O . GLU A 1 98 ? 16.062 3.533 12.617 1 98.75 98 GLU A O 1
ATOM 774 N N . ALA A 1 99 ? 17.234 2.795 10.875 1 98.81 99 ALA A N 1
ATOM 775 C CA . ALA A 1 99 ? 17.688 4.121 10.469 1 98.81 99 ALA A CA 1
ATOM 776 C C . ALA A 1 99 ? 16.516 5.02 10.086 1 98.81 99 ALA A C 1
ATOM 778 O O . ALA A 1 99 ? 16.5 6.207 10.406 1 98.81 99 ALA A O 1
ATOM 779 N N . LEU A 1 100 ? 15.586 4.457 9.367 1 98.81 100 LEU A N 1
ATOM 780 C CA . LEU A 1 100 ? 14.414 5.227 8.961 1 98.81 100 LEU A CA 1
ATOM 781 C C . LEU A 1 100 ? 13.609 5.672 10.18 1 98.81 100 LEU A C 1
ATOM 783 O O . LEU A 1 100 ? 13.156 6.82 10.242 1 98.81 100 LEU A O 1
ATOM 787 N N . CYS A 1 101 ? 13.391 4.754 11.117 1 98.56 101 CYS A N 1
ATOM 788 C CA . CYS A 1 101 ? 12.68 5.102 12.336 1 98.56 101 CYS A CA 1
ATOM 789 C C . CYS A 1 101 ? 13.414 6.195 13.109 1 98.56 101 CYS A C 1
ATOM 791 O O . CYS A 1 101 ? 12.789 7.137 13.602 1 98.56 101 CYS A O 1
ATOM 793 N N . ASP A 1 102 ? 14.719 6.066 13.25 1 98.62 102 ASP A N 1
ATOM 794 C CA . ASP A 1 102 ? 15.523 7.078 13.914 1 98.62 102 ASP A CA 1
ATOM 795 C C . ASP A 1 102 ? 15.391 8.438 13.227 1 98.62 102 ASP A C 1
ATOM 797 O O . ASP A 1 102 ? 15.195 9.461 13.883 1 98.62 102 ASP A O 1
ATOM 801 N N . TRP A 1 103 ? 15.539 8.461 11.93 1 98.69 103 TRP A N 1
ATOM 802 C CA . TRP A 1 103 ? 15.398 9.68 11.141 1 98.69 103 TRP A CA 1
ATOM 803 C C . TRP A 1 103 ? 14.016 10.297 11.32 1 98.69 103 TRP A C 1
ATOM 805 O O . TRP A 1 103 ? 13.883 11.508 11.516 1 98.69 103 TRP A O 1
ATOM 815 N N . ALA A 1 104 ? 12.969 9.453 11.242 1 98.38 104 ALA A N 1
ATOM 816 C CA . ALA A 1 104 ? 11.594 9.914 11.422 1 98.38 104 ALA A CA 1
ATOM 817 C C . ALA A 1 104 ? 11.414 10.586 12.781 1 98.38 104 ALA A C 1
ATOM 819 O O . ALA A 1 104 ? 10.656 11.547 12.906 1 98.38 104 ALA A O 1
ATOM 820 N N . GLY A 1 105 ? 12.086 10.07 13.773 1 97.94 105 GLY A N 1
ATOM 821 C CA . GLY A 1 105 ? 12.008 10.617 15.117 1 97.94 105 GLY A CA 1
ATOM 822 C C . GLY A 1 105 ? 12.539 12.031 15.227 1 97.94 105 GLY A C 1
ATOM 823 O O . GLY A 1 105 ? 12.195 12.766 16.156 1 97.94 105 GLY A O 1
ATOM 824 N N . ARG A 1 106 ? 13.414 12.453 14.305 1 97.31 106 ARG A N 1
ATOM 825 C CA . ARG A 1 106 ? 14.039 13.766 14.352 1 97.31 106 ARG A CA 1
ATOM 826 C C . ARG A 1 106 ? 13.469 14.688 13.281 1 97.31 106 ARG A C 1
ATOM 828 O O . ARG A 1 106 ? 13.891 15.836 13.156 1 97.31 106 ARG A O 1
ATOM 835 N N . LEU A 1 107 ? 12.539 14.219 12.539 1 97.56 107 LEU A N 1
ATOM 836 C CA . LEU A 1 107 ? 12 14.961 11.398 1 97.56 107 LEU A CA 1
ATOM 837 C C . LEU A 1 107 ? 11.195 16.172 11.867 1 97.56 107 LEU A C 1
ATOM 839 O O . LEU A 1 107 ? 10.414 16.078 12.812 1 97.56 107 LEU A O 1
ATOM 843 N N . GLU A 1 108 ? 11.375 17.266 11.273 1 96.38 108 GLU A N 1
ATOM 844 C CA . GLU A 1 108 ? 10.688 18.5 11.617 1 96.38 108 GLU A CA 1
ATOM 845 C C . GLU A 1 108 ? 9.625 18.844 10.578 1 96.38 108 GLU A C 1
ATOM 847 O O . GLU A 1 108 ? 9.828 18.625 9.383 1 96.38 108 GLU A O 1
ATOM 852 N N . ALA A 1 109 ? 8.562 19.531 11.031 1 95.31 109 ALA A N 1
ATOM 853 C CA . ALA A 1 109 ? 7.438 19.891 10.172 1 95.31 109 ALA A CA 1
ATOM 854 C C . ALA A 1 109 ? 7.887 20.828 9.047 1 95.31 109 ALA A C 1
ATOM 856 O O . ALA A 1 109 ? 7.402 20.719 7.918 1 95.31 109 ALA A O 1
ATOM 857 N N . ASP A 1 110 ? 8.812 21.703 9.344 1 96.12 110 ASP A N 1
ATOM 858 C CA . ASP A 1 110 ? 9.273 22.672 8.352 1 96.12 110 ASP A CA 1
ATOM 859 C C . ASP A 1 110 ? 10.016 21.969 7.211 1 96.12 110 ASP A C 1
ATOM 861 O O . ASP A 1 110 ? 9.953 22.406 6.062 1 96.12 110 ASP A O 1
ATOM 865 N N . TRP A 1 111 ? 10.758 20.953 7.539 1 97.12 111 TRP A N 1
ATOM 866 C CA . TRP A 1 111 ? 11.445 20.188 6.508 1 97.12 111 TRP A CA 1
ATOM 867 C C . TRP A 1 111 ? 10.453 19.562 5.535 1 97.12 111 TRP A C 1
ATOM 869 O O . TRP A 1 111 ? 10.664 19.594 4.32 1 97.12 111 TRP A O 1
ATOM 879 N N . LEU A 1 112 ? 9.344 19.031 6.016 1 96.94 112 LEU A N 1
ATOM 880 C CA . LEU A 1 112 ? 8.32 18.375 5.219 1 96.94 112 LEU A CA 1
ATOM 881 C C . LEU A 1 112 ? 7.668 19.344 4.25 1 96.94 112 LEU A C 1
ATOM 883 O O . LEU A 1 112 ? 7.254 18.969 3.156 1 96.94 112 LEU A O 1
ATOM 887 N N . ALA A 1 113 ? 7.574 20.547 4.621 1 95.06 113 ALA A N 1
ATOM 888 C CA . ALA A 1 113 ? 6.883 21.562 3.84 1 95.06 113 ALA A CA 1
ATOM 889 C C . ALA A 1 113 ? 7.746 22.031 2.672 1 95.06 113 ALA A C 1
ATOM 891 O O . ALA A 1 113 ? 7.254 22.703 1.761 1 95.06 113 ALA A O 1
ATOM 892 N N . GLY A 1 114 ? 9.039 21.641 2.654 1 96.69 114 GLY A N 1
ATOM 893 C CA . GLY A 1 114 ? 9.953 22.047 1.604 1 96.69 114 GLY A CA 1
ATOM 894 C C . GLY A 1 114 ? 9.828 21.219 0.342 1 96.69 114 GLY A C 1
ATOM 895 O O . GLY A 1 114 ? 9 20.312 0.272 1 96.69 114 GLY A O 1
ATOM 896 N N . GLU A 1 115 ? 10.648 21.594 -0.672 1 97 115 GLU A N 1
ATOM 897 C CA . GLU A 1 115 ? 10.656 20.938 -1.977 1 97 115 GLU A CA 1
ATOM 898 C C . GLU A 1 115 ? 11.883 20.047 -2.133 1 97 115 GLU A C 1
ATOM 900 O O . GLU A 1 115 ? 12.938 20.312 -1.561 1 97 115 GLU A O 1
ATOM 905 N N . GLN A 1 116 ? 11.719 18.938 -2.799 1 97.5 116 GLN A N 1
ATOM 906 C CA . GLN A 1 116 ? 12.812 18.047 -3.207 1 97.5 116 GLN A CA 1
ATOM 907 C C . GLN A 1 116 ? 12.961 18.031 -4.727 1 97.5 116 GLN A C 1
ATOM 909 O O . GLN A 1 116 ? 11.984 17.859 -5.453 1 97.5 116 GLN A O 1
ATOM 914 N N . ARG A 1 117 ? 14.141 18.359 -5.223 1 97.56 117 ARG A N 1
ATOM 915 C CA . ARG A 1 117 ? 14.484 18.219 -6.637 1 97.56 117 ARG A CA 1
ATOM 916 C C . ARG A 1 117 ? 15.375 17.016 -6.875 1 97.56 117 ARG A C 1
ATOM 918 O O . ARG A 1 117 ? 16.266 16.719 -6.07 1 97.56 117 ARG A O 1
ATOM 925 N N . TRP A 1 118 ? 15.125 16.203 -7.941 1 96.62 118 TRP A N 1
ATOM 926 C CA . TRP A 1 118 ? 15.93 15.023 -8.258 1 96.62 118 TRP A CA 1
ATOM 927 C C . TRP A 1 118 ? 15.789 14.648 -9.727 1 96.62 118 TRP A C 1
ATOM 929 O O . TRP A 1 118 ? 14.852 15.078 -10.398 1 96.62 118 TRP A O 1
ATOM 939 N N . TYR A 1 119 ? 16.766 13.969 -10.227 1 94.31 119 TYR A N 1
ATOM 940 C CA . TYR A 1 119 ? 16.625 13.312 -11.516 1 94.31 119 TYR A CA 1
ATOM 941 C C . TYR A 1 119 ? 15.906 11.969 -11.375 1 94.31 119 TYR A C 1
ATOM 943 O O . TYR A 1 119 ? 16.359 11.094 -10.633 1 94.31 119 TYR A O 1
ATOM 951 N N . SER A 1 120 ? 14.781 11.844 -12.031 1 92.88 120 SER A N 1
ATOM 952 C CA . SER A 1 120 ? 14.023 10.594 -12 1 92.88 120 SER A CA 1
ATOM 953 C C . SER A 1 120 ? 14.422 9.68 -13.156 1 92.88 120 SER A C 1
ATOM 955 O O . SER A 1 120 ? 14.125 9.969 -14.32 1 92.88 120 SER A O 1
ATOM 957 N N . GLY A 1 121 ? 15.086 8.594 -12.773 1 89.25 121 GLY A N 1
ATOM 958 C CA . GLY A 1 121 ? 15.352 7.598 -13.797 1 89.25 121 GLY A CA 1
ATOM 959 C C . GLY A 1 121 ? 14.086 7.02 -14.406 1 89.25 121 GLY A C 1
ATOM 960 O O . GLY A 1 121 ? 14.039 6.746 -15.609 1 89.25 121 GLY A O 1
ATOM 961 N N . ALA A 1 122 ? 13.055 6.863 -13.656 1 88.06 122 ALA A N 1
ATOM 962 C CA . ALA A 1 122 ? 11.781 6.316 -14.102 1 88.06 122 ALA A CA 1
ATOM 963 C C . ALA A 1 122 ? 11.102 7.254 -15.094 1 88.06 122 ALA A C 1
ATOM 965 O O . ALA A 1 122 ? 10.547 6.809 -16.109 1 88.06 122 ALA A O 1
ATOM 966 N N . ALA A 1 123 ? 11.188 8.562 -14.836 1 89.44 123 ALA A N 1
ATOM 967 C CA . ALA A 1 123 ? 10.539 9.547 -15.695 1 89.44 123 ALA A CA 1
ATOM 968 C C . ALA A 1 123 ? 11.484 10.016 -16.797 1 89.44 123 ALA A C 1
ATOM 970 O O . ALA A 1 123 ? 11.055 10.625 -17.781 1 89.44 123 ALA A O 1
ATOM 971 N N . GLY A 1 124 ? 12.797 9.883 -16.625 1 91 124 GLY A N 1
ATOM 972 C CA . GLY A 1 124 ? 13.805 10.289 -17.594 1 91 124 GLY A CA 1
ATOM 973 C C . GLY A 1 124 ? 14.023 11.789 -17.641 1 91 124 GLY A C 1
ATOM 974 O O . GLY A 1 124 ? 14.367 12.344 -18.672 1 91 124 GLY A O 1
ATOM 975 N N . ARG A 1 125 ? 13.703 12.461 -16.5 1 94.88 125 ARG A N 1
ATOM 976 C CA . ARG A 1 125 ? 13.852 13.914 -16.453 1 94.88 125 ARG A CA 1
ATOM 977 C C . ARG A 1 125 ? 14.039 14.406 -15.031 1 94.88 125 ARG A C 1
ATOM 979 O O . ARG A 1 125 ? 13.828 13.656 -14.078 1 94.88 125 ARG A O 1
ATOM 986 N N . GLU A 1 126 ? 14.453 15.734 -14.914 1 96.25 126 GLU A N 1
ATOM 987 C CA . GLU A 1 126 ? 14.461 16.406 -13.617 1 96.25 126 GLU A CA 1
ATOM 988 C C . GLU A 1 126 ? 13.039 16.672 -13.125 1 96.25 126 GLU A C 1
ATOM 990 O O . GLU A 1 126 ? 12.18 17.094 -13.898 1 96.25 126 GLU A O 1
ATOM 995 N N . MET A 1 127 ? 12.914 16.328 -11.836 1 96.19 127 MET A N 1
ATOM 996 C CA . MET A 1 127 ? 11.594 16.531 -11.242 1 96.19 127 MET A CA 1
ATOM 997 C C . MET A 1 127 ? 11.711 17.312 -9.93 1 96.19 127 MET A C 1
ATOM 999 O O . MET A 1 127 ? 12.797 17.406 -9.359 1 96.19 127 MET A O 1
ATOM 1003 N N . ALA A 1 128 ? 10.648 17.969 -9.562 1 96.56 128 ALA A N 1
ATOM 1004 C CA . ALA A 1 128 ? 10.508 18.641 -8.273 1 96.56 128 ALA A CA 1
ATOM 1005 C C . ALA A 1 128 ? 9.125 18.406 -7.676 1 96.56 128 ALA A C 1
ATOM 1007 O O . ALA A 1 128 ? 8.125 18.422 -8.391 1 96.56 128 ALA A O 1
ATOM 1008 N N . ALA A 1 129 ? 9.055 18.141 -6.383 1 95.75 129 ALA A N 1
ATOM 1009 C CA . ALA A 1 129 ? 7.793 17.938 -5.68 1 95.75 129 ALA A CA 1
ATOM 1010 C C . ALA A 1 129 ? 7.941 18.203 -4.188 1 95.75 129 ALA A C 1
ATOM 1012 O O . ALA A 1 129 ? 9.055 18.188 -3.654 1 95.75 129 ALA A O 1
ATOM 1013 N N . PRO A 1 130 ? 6.832 18.578 -3.529 1 96.56 130 PRO A N 1
ATOM 1014 C CA . PRO A 1 130 ? 6.914 18.734 -2.076 1 96.56 130 PRO A CA 1
ATOM 1015 C C . PRO A 1 130 ? 7.414 17.484 -1.366 1 96.56 130 PRO A C 1
ATOM 1017 O O . PRO A 1 130 ? 7.047 16.375 -1.743 1 96.56 130 PRO A O 1
ATOM 1020 N N . ARG A 1 131 ? 8.242 17.625 -0.286 1 98 131 ARG A N 1
ATOM 1021 C CA . ARG A 1 131 ? 8.844 16.484 0.41 1 98 131 ARG A CA 1
ATOM 1022 C C . ARG A 1 131 ? 7.777 15.648 1.104 1 98 131 ARG A C 1
ATOM 1024 O O . ARG A 1 131 ? 7.879 14.422 1.141 1 98 131 ARG A O 1
ATOM 1031 N N . GLY A 1 132 ? 6.727 16.297 1.684 1 97.75 132 GLY A N 1
ATOM 1032 C CA . GLY A 1 132 ? 5.641 15.539 2.279 1 97.75 132 GLY A CA 1
ATOM 1033 C C . GLY A 1 132 ? 4.957 14.602 1.297 1 97.75 132 GLY A C 1
ATOM 1034 O O . GLY A 1 132 ? 4.625 13.469 1.64 1 97.75 132 GLY A O 1
ATOM 1035 N N . PHE A 1 133 ? 4.805 15.07 0.097 1 97.25 133 PHE A N 1
ATOM 1036 C CA . PHE A 1 133 ? 4.215 14.289 -0.982 1 97.25 133 PHE A CA 1
ATOM 1037 C C . PHE A 1 133 ? 5.102 13.102 -1.343 1 97.25 133 PHE A C 1
ATOM 1039 O O . PHE A 1 133 ? 4.621 11.984 -1.499 1 97.25 133 PHE A O 1
ATOM 1046 N N . LEU A 1 134 ? 6.332 13.328 -1.423 1 98 134 LEU A N 1
ATOM 1047 C CA . LEU A 1 134 ? 7.266 12.289 -1.831 1 98 134 LEU A CA 1
ATOM 1048 C C . LEU A 1 134 ? 7.441 11.25 -0.725 1 98 134 LEU A C 1
ATOM 1050 O O . LEU A 1 134 ? 7.641 10.07 -1.003 1 98 134 LEU A O 1
ATOM 1054 N N . LEU A 1 135 ? 7.391 11.68 0.516 1 98.5 135 LEU A N 1
ATOM 1055 C CA . LEU A 1 135 ? 7.445 10.711 1.606 1 98.5 135 LEU A CA 1
ATOM 1056 C C . LEU A 1 135 ? 6.195 9.836 1.625 1 98.5 135 LEU A C 1
ATOM 1058 O O . LEU A 1 135 ? 6.277 8.625 1.839 1 98.5 135 LEU A O 1
ATOM 1062 N N . ALA A 1 136 ? 5.012 10.438 1.42 1 98.38 136 ALA A N 1
ATOM 1063 C CA . ALA A 1 136 ? 3.791 9.648 1.288 1 98.38 136 ALA A CA 1
ATOM 1064 C C . ALA A 1 136 ? 3.916 8.625 0.16 1 98.38 136 ALA A C 1
ATOM 1066 O O . ALA A 1 136 ? 3.5 7.477 0.309 1 98.38 136 ALA A O 1
ATOM 1067 N N . HIS A 1 137 ? 4.527 9.07 -0.917 1 98.31 137 HIS A N 1
ATOM 1068 C CA . HIS A 1 137 ? 4.781 8.172 -2.037 1 98.31 137 HIS A CA 1
ATOM 1069 C C . HIS A 1 137 ? 5.684 7.012 -1.62 1 98.31 137 HIS A C 1
ATOM 1071 O O . HIS A 1 137 ? 5.41 5.855 -1.957 1 98.31 137 HIS A O 1
ATOM 1077 N N . MET A 1 138 ? 6.758 7.305 -0.953 1 98.69 138 MET A N 1
ATOM 1078 C CA . MET A 1 138 ? 7.703 6.266 -0.56 1 98.69 138 MET A CA 1
ATOM 1079 C C . MET A 1 138 ? 7.02 5.203 0.293 1 98.69 138 MET A C 1
ATOM 1081 O O . MET A 1 138 ? 7.195 4.004 0.06 1 98.69 138 MET A O 1
ATOM 1085 N N . PHE A 1 139 ? 6.227 5.648 1.3 1 98.81 139 PHE A N 1
ATOM 1086 C CA . PHE A 1 139 ? 5.523 4.699 2.154 1 98.81 139 PHE A CA 1
ATOM 1087 C C . PHE A 1 139 ? 4.473 3.932 1.36 1 98.81 139 PHE A C 1
ATOM 1089 O O . PHE A 1 139 ? 4.273 2.734 1.578 1 98.81 139 PHE A O 1
ATOM 1096 N N . ASN A 1 140 ? 3.754 4.562 0.456 1 98.69 140 ASN A N 1
ATOM 1097 C CA . ASN A 1 140 ? 2.793 3.91 -0.428 1 98.69 140 ASN A CA 1
ATOM 1098 C C . ASN A 1 140 ? 3.461 2.844 -1.291 1 98.69 140 ASN A C 1
ATOM 1100 O O . ASN A 1 140 ? 2.928 1.744 -1.449 1 98.69 140 ASN A O 1
ATOM 1104 N N . HIS A 1 141 ? 4.609 3.188 -1.843 1 98.69 141 HIS A N 1
ATOM 1105 C CA . HIS A 1 141 ? 5.41 2.271 -2.646 1 98.69 141 HIS A CA 1
ATOM 1106 C C . HIS A 1 141 ? 5.812 1.039 -1.843 1 98.69 141 HIS A C 1
ATOM 1108 O O . HIS A 1 141 ? 5.734 -0.086 -2.344 1 98.69 141 HIS A O 1
ATOM 1114 N N . GLN A 1 142 ? 6.262 1.272 -0.589 1 98.69 142 GLN A N 1
ATOM 1115 C CA . GLN A 1 142 ? 6.59 0.162 0.299 1 98.69 142 GLN A CA 1
ATOM 1116 C C . GLN A 1 142 ? 5.402 -0.783 0.459 1 98.69 142 GLN A C 1
ATOM 1118 O O . GLN A 1 142 ? 5.543 -1.997 0.3 1 98.69 142 GLN A O 1
ATOM 1123 N N . THR A 1 143 ? 4.254 -0.229 0.784 1 98.69 143 THR A N 1
ATOM 1124 C CA . THR A 1 143 ? 3.057 -1.028 1.015 1 98.69 143 THR A CA 1
ATOM 1125 C C . THR A 1 143 ? 2.678 -1.811 -0.239 1 98.69 143 THR A C 1
ATOM 1127 O O . THR A 1 143 ? 2.314 -2.986 -0.159 1 98.69 143 THR A O 1
ATOM 1130 N N . HIS A 1 144 ? 2.771 -1.163 -1.416 1 98.56 144 HIS A N 1
ATOM 1131 C CA . HIS A 1 144 ? 2.463 -1.81 -2.688 1 98.56 144 HIS A CA 1
ATOM 1132 C C . HIS A 1 144 ? 3.309 -3.062 -2.889 1 98.56 144 HIS A C 1
ATOM 1134 O O . HIS A 1 144 ? 2.771 -4.148 -3.109 1 98.56 144 HIS A O 1
ATOM 1140 N N . HIS A 1 145 ? 4.57 -2.939 -2.752 1 98.62 145 HIS A N 1
ATOM 1141 C CA . HIS A 1 145 ? 5.461 -4.062 -3.025 1 98.62 145 HIS A CA 1
ATOM 1142 C C . HIS A 1 145 ? 5.387 -5.105 -1.917 1 98.62 145 HIS A C 1
ATOM 1144 O O . HIS A 1 145 ? 5.52 -6.305 -2.176 1 98.62 145 HIS A O 1
ATOM 1150 N N . ARG A 1 146 ? 5.184 -4.676 -0.657 1 98.5 146 ARG A N 1
ATOM 1151 C CA . ARG A 1 146 ? 4.953 -5.656 0.399 1 98.5 146 ARG A CA 1
ATOM 1152 C C . ARG A 1 146 ? 3.674 -6.441 0.147 1 98.5 146 ARG A C 1
ATOM 1154 O O . ARG A 1 146 ? 3.594 -7.629 0.472 1 98.5 146 ARG A O 1
ATOM 1161 N N . GLY A 1 147 ? 2.619 -5.746 -0.353 1 98.25 147 GLY A N 1
ATOM 1162 C CA . GLY A 1 147 ? 1.415 -6.457 -0.75 1 98.25 147 GLY A CA 1
ATOM 1163 C C . GLY A 1 147 ? 1.673 -7.539 -1.785 1 98.25 147 GLY A C 1
ATOM 1164 O O . GLY A 1 147 ? 1.115 -8.633 -1.699 1 98.25 147 GLY A O 1
ATOM 1165 N N . GLN A 1 148 ? 2.508 -7.215 -2.762 1 98.44 148 GLN A N 1
ATOM 1166 C CA . GLN A 1 148 ? 2.883 -8.195 -3.773 1 98.44 148 GLN A CA 1
ATOM 1167 C C . GLN A 1 148 ? 3.598 -9.391 -3.145 1 98.44 148 GLN A C 1
ATOM 1169 O O . GLN A 1 148 ? 3.256 -10.539 -3.42 1 98.44 148 GLN A O 1
ATOM 1174 N N . VAL A 1 149 ? 4.539 -9.094 -2.271 1 98.69 149 VAL A N 1
ATOM 1175 C CA . VAL A 1 149 ? 5.289 -10.164 -1.624 1 98.69 149 VAL A CA 1
ATOM 1176 C C . VAL A 1 149 ? 4.355 -11 -0.754 1 98.69 149 VAL A C 1
ATOM 1178 O O . VAL A 1 149 ? 4.492 -12.227 -0.681 1 98.69 149 VAL A O 1
ATOM 1181 N N . HIS A 1 150 ? 3.426 -10.367 -0.062 1 98.5 150 HIS A N 1
ATOM 1182 C CA . HIS A 1 150 ? 2.506 -11.055 0.838 1 98.5 150 HIS A CA 1
ATOM 1183 C C . HIS A 1 150 ? 1.731 -12.141 0.106 1 98.5 150 HIS A C 1
ATOM 1185 O O . HIS A 1 150 ? 1.624 -13.273 0.597 1 98.5 150 HIS A O 1
ATOM 1191 N N . VAL A 1 151 ? 1.214 -11.797 -1.064 1 98.06 151 VAL A N 1
ATOM 1192 C CA . VAL A 1 151 ? 0.434 -12.797 -1.782 1 98.06 151 VAL A CA 1
ATOM 1193 C C . VAL A 1 151 ? 1.356 -13.906 -2.287 1 98.06 151 VAL A C 1
ATOM 1195 O O . VAL A 1 151 ? 0.97 -15.078 -2.32 1 98.06 151 VAL A O 1
ATOM 1198 N N . LEU A 1 152 ? 2.584 -13.609 -2.693 1 98.56 152 LEU A N 1
ATOM 1199 C CA . LEU A 1 152 ? 3.541 -14.633 -3.1 1 98.56 152 LEU A CA 1
ATOM 1200 C C . LEU A 1 152 ? 3.867 -15.562 -1.936 1 98.56 152 LEU A C 1
ATOM 1202 O O . LEU A 1 152 ? 4.004 -16.781 -2.123 1 98.56 152 LEU A O 1
ATOM 1206 N N . LEU A 1 153 ? 4.031 -14.992 -0.749 1 98.56 153 LEU A N 1
ATOM 1207 C CA . LEU A 1 153 ? 4.273 -15.781 0.452 1 98.56 153 LEU A CA 1
ATOM 1208 C C . LEU A 1 153 ? 3.072 -16.672 0.77 1 98.56 153 LEU A C 1
ATOM 1210 O O . LEU A 1 153 ? 3.234 -17.844 1.12 1 98.56 153 LEU A O 1
ATOM 1214 N N . THR A 1 154 ? 1.898 -16.109 0.627 1 98.06 154 THR A N 1
ATOM 1215 C CA . THR A 1 154 ? 0.685 -16.891 0.838 1 98.06 154 THR A CA 1
ATOM 1216 C C . THR A 1 154 ? 0.631 -18.078 -0.119 1 98.06 154 THR A C 1
ATOM 1218 O O . THR A 1 154 ? 0.315 -19.188 0.288 1 98.06 154 THR A O 1
ATOM 1221 N N . GLN A 1 155 ? 1.002 -17.891 -1.376 1 97.81 155 GLN A N 1
ATOM 1222 C CA . GLN A 1 155 ? 1.046 -18.938 -2.391 1 97.81 155 GLN A CA 1
ATOM 1223 C C . GLN A 1 155 ? 2.059 -20.016 -2.02 1 97.81 155 GLN A C 1
ATOM 1225 O O . GLN A 1 155 ? 1.902 -21.172 -2.404 1 97.81 155 GLN A O 1
ATOM 1230 N N . ALA A 1 156 ? 3.039 -19.641 -1.289 1 97.69 156 ALA A N 1
ATOM 1231 C CA . ALA A 1 156 ? 4.098 -20.562 -0.875 1 97.69 156 ALA A CA 1
ATOM 1232 C C . ALA A 1 156 ? 3.783 -21.188 0.482 1 97.69 156 ALA A C 1
ATOM 1234 O O . ALA A 1 156 ? 4.633 -21.844 1.079 1 97.69 156 ALA A O 1
ATOM 1235 N N . GLY A 1 157 ? 2.588 -20.906 1.036 1 97.38 157 GLY A N 1
ATOM 1236 C CA . GLY A 1 157 ? 2.129 -21.531 2.262 1 97.38 157 GLY A CA 1
ATOM 1237 C C . GLY A 1 157 ? 2.559 -20.797 3.514 1 97.38 157 GLY A C 1
ATOM 1238 O O . GLY A 1 157 ? 2.531 -21.344 4.613 1 97.38 157 GLY A O 1
ATOM 1239 N N . GLN A 1 158 ? 3.08 -19.562 3.363 1 97.88 158 GLN A N 1
ATOM 1240 C CA . GLN A 1 158 ? 3.506 -18.75 4.5 1 97.88 158 GLN A CA 1
ATOM 1241 C C . GLN A 1 158 ? 2.449 -17.703 4.859 1 97.88 158 GLN A C 1
ATOM 1243 O O . GLN A 1 158 ? 1.703 -17.25 3.99 1 97.88 158 GLN A O 1
ATOM 1248 N N . ASP A 1 159 ? 2.354 -17.297 6.113 1 95.62 159 ASP A N 1
ATOM 1249 C CA . ASP A 1 159 ? 1.424 -16.312 6.637 1 95.62 159 ASP A CA 1
ATOM 1250 C C . ASP A 1 159 ? 2.15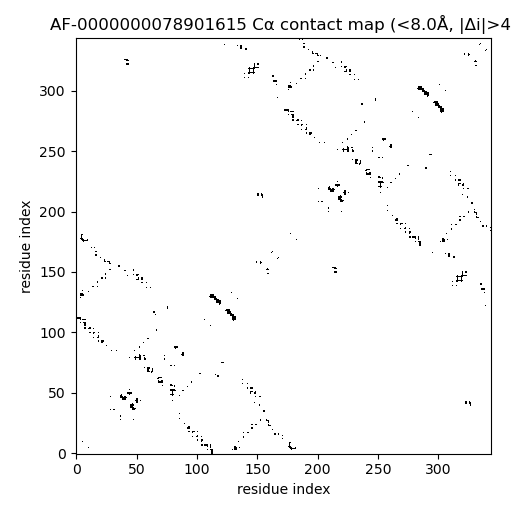8 -15.25 7.461 1 95.62 159 ASP A C 1
ATOM 1252 O O . ASP A 1 159 ? 2.516 -15.5 8.617 1 95.62 159 ASP A O 1
ATOM 1256 N N . PRO A 1 160 ? 2.285 -14.062 6.898 1 94 160 PRO A N 1
ATOM 1257 C CA . PRO A 1 160 ? 2.99 -13.016 7.637 1 94 160 PRO A CA 1
ATOM 1258 C C . PRO A 1 160 ? 2.121 -12.359 8.711 1 94 160 PRO A C 1
ATOM 1260 O O . PRO A 1 160 ? 2.609 -11.531 9.484 1 94 160 PRO A O 1
ATOM 1263 N N . GLY A 1 161 ? 0.831 -12.711 8.797 1 93.12 161 GLY A N 1
ATOM 1264 C CA . GLY A 1 161 ? -0.033 -12.164 9.836 1 93.12 161 GLY A CA 1
ATOM 1265 C C . GLY A 1 161 ? -0.81 -10.945 9.383 1 93.12 161 GLY A C 1
ATOM 1266 O O . GLY A 1 161 ? -0.745 -10.555 8.211 1 93.12 161 GLY A O 1
ATOM 1267 N N . ASP A 1 162 ? -1.527 -10.297 10.359 1 93.12 162 ASP A N 1
ATOM 1268 C CA . ASP A 1 162 ? -2.412 -9.164 10.086 1 93.12 162 ASP A CA 1
ATOM 1269 C C . ASP A 1 162 ? -1.617 -7.93 9.672 1 93.12 162 ASP A C 1
ATOM 1271 O O . ASP A 1 162 ? -0.542 -7.668 10.211 1 93.12 162 ASP A O 1
ATOM 1275 N N . THR A 1 163 ? -2.217 -7.176 8.758 1 95.06 163 THR A N 1
ATOM 1276 C CA . THR A 1 163 ? -1.468 -6.043 8.227 1 95.06 163 THR A CA 1
ATOM 1277 C C . THR A 1 163 ? -2.17 -4.727 8.555 1 95.06 163 THR A C 1
ATOM 1279 O O . THR A 1 163 ? -1.636 -3.648 8.289 1 95.06 163 THR A O 1
ATOM 1282 N N . ASP A 1 164 ? -3.352 -4.758 9.172 1 96.25 164 ASP A N 1
ATOM 1283 C CA . ASP A 1 164 ? -4.062 -3.514 9.453 1 96.25 164 ASP A CA 1
ATOM 1284 C C . ASP A 1 164 ? -3.324 -2.688 10.5 1 96.25 164 ASP A C 1
ATOM 1286 O O . ASP A 1 164 ? -2.943 -3.207 11.555 1 96.25 164 ASP A O 1
ATOM 1290 N N . LEU A 1 165 ? -3.189 -1.441 10.234 1 95.31 165 LEU A N 1
ATOM 1291 C CA . LEU A 1 165 ? -2.428 -0.525 11.078 1 95.31 165 LEU A CA 1
ATOM 1292 C C . LEU A 1 165 ? -2.967 -0.524 12.508 1 95.31 165 LEU A C 1
ATOM 1294 O O . LEU A 1 165 ? -2.193 -0.529 13.469 1 95.31 165 LEU A O 1
ATOM 1298 N N . PHE A 1 166 ? -4.281 -0.505 12.672 1 93.31 166 PHE A N 1
ATOM 1299 C CA . PHE A 1 166 ? -4.891 -0.301 13.977 1 93.31 166 PHE A CA 1
ATOM 1300 C C . PHE A 1 166 ? -4.777 -1.56 14.828 1 93.31 166 PHE A C 1
ATOM 1302 O O . PHE A 1 166 ? -5.078 -1.535 16.031 1 93.31 166 PHE A O 1
ATOM 1309 N N . LEU A 1 167 ? -4.398 -2.721 14.242 1 92.31 167 LEU A N 1
ATOM 1310 C CA . LEU A 1 167 ? -4.234 -3.967 14.984 1 92.31 167 LEU A CA 1
ATOM 1311 C C . LEU A 1 167 ? -2.822 -4.078 15.555 1 92.31 167 LEU A C 1
ATOM 1313 O O . LEU A 1 167 ? -2.545 -4.965 16.359 1 92.31 167 LEU A O 1
ATOM 1317 N N . LEU A 1 168 ? -1.9 -3.23 15.055 1 85.06 168 LEU A N 1
ATOM 1318 C CA . LEU A 1 168 ? -0.524 -3.314 15.531 1 85.06 168 LEU A CA 1
ATOM 1319 C C . LEU A 1 168 ? -0.394 -2.713 16.922 1 85.06 168 LEU A C 1
ATOM 1321 O O . LEU A 1 168 ? -1.112 -1.772 17.266 1 85.06 168 LEU A O 1
ATOM 1325 N N . PRO A 1 169 ? 0.415 -3.354 17.703 1 74.56 169 PRO A N 1
ATOM 1326 C CA . PRO A 1 169 ? 0.628 -2.797 19.047 1 74.56 169 PRO A CA 1
ATOM 1327 C C . PRO A 1 169 ? 1.108 -1.349 19.016 1 74.56 169 PRO A C 1
ATOM 1329 O O . PRO A 1 169 ? 1.753 -0.929 18.047 1 74.56 169 PRO A O 1
ATOM 1332 N N . PRO A 1 170 ? 0.599 -0.642 20.062 1 63.94 170 PRO A N 1
ATOM 1333 C CA . PRO A 1 170 ? 0.957 0.776 20.141 1 63.94 170 PRO A CA 1
ATOM 1334 C C . PRO A 1 170 ? 2.455 1.018 19.984 1 63.94 170 PRO A C 1
ATOM 1336 O O . PRO A 1 170 ? 3.27 0.214 20.438 1 63.94 170 PRO A O 1
ATOM 1339 N N . LEU A 1 171 ? 2.768 1.828 19.031 1 54.31 171 LEU A N 1
ATOM 1340 C CA . LEU A 1 171 ? 4.145 2.232 18.766 1 54.31 171 LEU A CA 1
ATOM 1341 C C . LEU A 1 171 ? 4.68 3.109 19.891 1 54.31 171 LEU A C 1
ATOM 1343 O O . LEU A 1 171 ? 3.988 4.023 20.359 1 54.31 171 LEU A O 1
ATOM 1347 N N . ASP A 1 172 ? 5.383 2.58 20.906 1 47.22 172 ASP A N 1
ATOM 1348 C CA . ASP A 1 172 ? 5.938 3.348 22.016 1 47.22 172 ASP A CA 1
ATOM 1349 C C . ASP A 1 172 ? 6.551 4.656 21.516 1 47.22 172 ASP A C 1
ATOM 1351 O O . ASP A 1 172 ? 7.066 4.727 20.391 1 47.22 172 ASP A O 1
ATOM 1355 N N . MET B 1 1 ? -6.695 21.328 19.766 1 55.53 1 MET B N 1
ATOM 1356 C CA . MET B 1 1 ? -6.59 19.891 19.516 1 55.53 1 MET B CA 1
ATOM 1357 C C . MET B 1 1 ? -5.363 19.578 18.672 1 55.53 1 MET B C 1
ATOM 1359 O O . MET B 1 1 ? -4.953 20.391 17.844 1 55.53 1 MET B O 1
ATOM 1363 N N . PRO B 1 2 ? -4.605 18.516 19.125 1 69.06 2 PRO B N 1
ATOM 1364 C CA . PRO B 1 2 ? -3.391 18.312 18.328 1 69.06 2 PRO B CA 1
ATOM 1365 C C . PRO B 1 2 ? -3.686 18.062 16.859 1 69.06 2 PRO B C 1
ATOM 1367 O O . PRO B 1 2 ? -4.75 17.531 16.516 1 69.06 2 PRO B O 1
ATOM 1370 N N . ALA B 1 3 ? -3.012 18.703 16.031 1 81.62 3 ALA B N 1
ATOM 1371 C CA . ALA B 1 3 ? -3.139 18.547 14.594 1 81.62 3 ALA B CA 1
ATOM 1372 C C . ALA B 1 3 ? -3.084 17.078 14.188 1 81.62 3 ALA B C 1
ATOM 1374 O O . ALA B 1 3 ? -2.336 16.297 14.781 1 81.62 3 ALA B O 1
ATOM 1375 N N . ALA B 1 4 ? -3.963 16.672 13.344 1 91.88 4 ALA B N 1
ATOM 1376 C CA . ALA B 1 4 ? -3.969 15.312 12.82 1 91.88 4 ALA B CA 1
ATOM 1377 C C . ALA B 1 4 ? -2.652 14.992 12.117 1 91.88 4 ALA B C 1
ATOM 1379 O O . ALA B 1 4 ? -1.921 15.898 11.711 1 91.88 4 ALA B O 1
ATOM 1380 N N . MET B 1 5 ? -2.4 13.711 11.953 1 96.81 5 MET B N 1
ATOM 1381 C CA . MET B 1 5 ? -1.142 13.289 11.344 1 96.81 5 MET B CA 1
ATOM 1382 C C . MET B 1 5 ? -1.174 13.5 9.828 1 96.81 5 MET B C 1
ATOM 1384 O O . MET B 1 5 ? -0.144 13.398 9.164 1 96.81 5 MET B O 1
ATOM 1388 N N . ILE B 1 6 ? -2.359 13.719 9.305 1 98.06 6 ILE B N 1
ATOM 1389 C CA . ILE B 1 6 ? -2.537 14.039 7.891 1 98.06 6 ILE B CA 1
ATOM 1390 C C . ILE B 1 6 ? -3.449 15.258 7.746 1 98.06 6 ILE B C 1
ATOM 1392 O O . ILE B 1 6 ? -4.133 15.641 8.703 1 98.06 6 ILE B O 1
ATOM 1396 N N . THR B 1 7 ? -3.463 15.922 6.562 1 97.56 7 THR B N 1
ATOM 1397 C CA . THR B 1 7 ? -4.336 17.047 6.238 1 97.56 7 THR B CA 1
ATOM 1398 C C . THR B 1 7 ? -5.34 16.656 5.156 1 97.56 7 THR B C 1
ATOM 1400 O O . THR B 1 7 ? -5.223 15.586 4.551 1 97.56 7 THR B O 1
ATOM 1403 N N . PRO B 1 8 ? -6.352 17.484 4.891 1 97.56 8 PRO B N 1
ATOM 1404 C CA . PRO B 1 8 ? -7.285 17.203 3.801 1 97.56 8 PRO B CA 1
ATOM 1405 C C . PRO B 1 8 ? -6.586 17.031 2.453 1 97.56 8 PRO B C 1
ATOM 1407 O O . PRO B 1 8 ? -7.047 16.266 1.602 1 97.56 8 PRO B O 1
ATOM 1410 N N . ALA B 1 9 ? -5.492 17.688 2.248 1 96.81 9 ALA B N 1
ATOM 1411 C CA . ALA B 1 9 ? -4.742 17.562 1.001 1 96.81 9 ALA B CA 1
ATOM 1412 C C . ALA B 1 9 ? -4.242 16.125 0.799 1 96.81 9 ALA B C 1
ATOM 1414 O O . ALA B 1 9 ? -4.238 15.625 -0.323 1 96.81 9 ALA B O 1
ATOM 1415 N N . TYR B 1 10 ? -3.781 15.492 1.878 1 97.94 10 TYR B N 1
ATOM 1416 C CA . TYR B 1 10 ? -3.383 14.086 1.795 1 97.94 10 TYR B CA 1
ATOM 1417 C C . TYR B 1 10 ? -4.543 13.219 1.328 1 97.94 10 TYR B C 1
ATOM 1419 O O . TYR B 1 10 ? -4.383 12.383 0.439 1 97.94 10 TYR B O 1
ATOM 1427 N N . VAL B 1 11 ? -5.699 13.43 1.929 1 98.56 11 VAL B N 1
ATOM 1428 C CA . VAL B 1 11 ? -6.875 12.609 1.638 1 98.56 11 VAL B CA 1
ATOM 1429 C C . VAL B 1 11 ? -7.293 12.812 0.182 1 98.56 11 VAL B C 1
ATOM 1431 O O . VAL B 1 11 ? -7.586 11.844 -0.522 1 98.56 11 VAL B O 1
ATOM 1434 N N . ARG B 1 12 ? -7.297 14.039 -0.28 1 97.75 12 ARG B N 1
ATOM 1435 C CA . ARG B 1 12 ? -7.641 14.32 -1.67 1 97.75 12 ARG B CA 1
ATOM 1436 C C . ARG B 1 12 ? -6.648 13.664 -2.623 1 97.75 12 ARG B C 1
ATOM 1438 O O . ARG B 1 12 ? -7.047 13.078 -3.635 1 97.75 12 ARG B O 1
ATOM 1445 N N . THR B 1 13 ? -5.375 13.742 -2.293 1 97.44 13 THR B N 1
ATOM 1446 C CA . THR B 1 13 ? -4.328 13.156 -3.127 1 97.44 13 THR B CA 1
ATOM 1447 C C . THR B 1 13 ? -4.5 11.641 -3.227 1 97.44 13 THR B C 1
ATOM 1449 O O . THR B 1 13 ? -4.508 11.086 -4.324 1 97.44 13 THR B O 1
ATOM 1452 N N . MET B 1 14 ? -4.691 11.008 -2.084 1 98.31 14 MET B N 1
ATOM 1453 C CA . MET B 1 14 ? -4.758 9.547 -2.076 1 98.31 14 MET B CA 1
ATOM 1454 C C . MET B 1 14 ? -6.07 9.055 -2.67 1 98.31 14 MET B C 1
ATOM 1456 O O . MET B 1 14 ? -6.113 8 -3.309 1 98.31 14 MET B O 1
ATOM 1460 N N . ALA B 1 15 ? -7.164 9.82 -2.473 1 98.44 15 ALA B N 1
ATOM 1461 C CA . ALA B 1 15 ? -8.43 9.461 -3.113 1 98.44 15 ALA B CA 1
ATOM 1462 C C . ALA B 1 15 ? -8.297 9.492 -4.633 1 98.44 15 ALA B C 1
ATOM 1464 O O . ALA B 1 15 ? -8.758 8.57 -5.32 1 98.44 15 ALA B O 1
ATOM 1465 N N . ALA B 1 16 ? -7.688 10.523 -5.141 1 97.69 16 ALA B N 1
ATOM 1466 C CA . ALA B 1 16 ? -7.484 10.641 -6.582 1 97.69 16 ALA B CA 1
ATOM 1467 C C . ALA B 1 16 ? -6.559 9.547 -7.098 1 97.69 16 ALA B C 1
ATOM 1469 O O . ALA B 1 16 ? -6.824 8.945 -8.141 1 97.69 16 ALA B O 1
ATOM 1470 N N . TYR B 1 17 ? -5.48 9.32 -6.398 1 97.88 17 TYR B N 1
ATOM 1471 C CA . TYR B 1 17 ? -4.555 8.242 -6.738 1 97.88 17 TYR B CA 1
ATOM 1472 C C . TYR B 1 17 ? -5.277 6.902 -6.805 1 97.88 17 TYR B C 1
ATOM 1474 O O . TYR B 1 17 ? -5.109 6.148 -7.766 1 97.88 17 TYR B O 1
ATOM 1482 N N . ASN B 1 18 ? -6.047 6.621 -5.758 1 97.75 18 ASN B N 1
ATOM 1483 C CA . ASN B 1 18 ? -6.754 5.348 -5.672 1 97.75 18 ASN B CA 1
ATOM 1484 C C . ASN B 1 18 ? -7.766 5.191 -6.805 1 97.75 18 ASN B C 1
ATOM 1486 O O . ASN B 1 18 ? -7.922 4.102 -7.359 1 97.75 18 ASN B O 1
ATOM 1490 N N . ALA B 1 19 ? -8.445 6.277 -7.125 1 97.88 19 ALA B N 1
ATOM 1491 C CA . ALA B 1 19 ? -9.391 6.23 -8.234 1 97.88 19 ALA B CA 1
ATOM 1492 C C . ALA B 1 19 ? -8.695 5.832 -9.531 1 97.88 19 ALA B C 1
ATOM 1494 O O . ALA B 1 19 ? -9.172 4.957 -10.258 1 97.88 19 ALA B O 1
ATOM 1495 N N . GLU B 1 20 ? -7.57 6.414 -9.797 1 97.69 20 GLU B N 1
ATOM 1496 C CA . GLU B 1 20 ? -6.832 6.121 -11.023 1 97.69 20 GLU B CA 1
ATOM 1497 C C . GLU B 1 20 ? -6.285 4.699 -11.008 1 97.69 20 GLU B C 1
ATOM 1499 O O . GLU B 1 20 ? -6.375 3.982 -12.008 1 97.69 20 GLU B O 1
ATOM 1504 N N . MET B 1 21 ? -5.703 4.238 -9.906 1 97.88 21 MET B N 1
ATOM 1505 C CA . MET B 1 21 ? -5.168 2.881 -9.82 1 97.88 21 MET B CA 1
ATOM 1506 C C . MET B 1 21 ? -6.277 1.849 -9.977 1 97.88 21 MET B C 1
ATOM 1508 O O . MET B 1 21 ? -6.086 0.821 -10.633 1 97.88 21 MET B O 1
ATOM 1512 N N . ASN B 1 22 ? -7.402 2.152 -9.312 1 98.44 22 ASN B N 1
ATOM 1513 C CA . ASN B 1 22 ? -8.523 1.237 -9.477 1 98.44 22 ASN B CA 1
ATOM 1514 C C . ASN B 1 22 ? -8.992 1.169 -10.922 1 98.44 22 ASN B C 1
ATOM 1516 O O . ASN B 1 22 ? -9.281 0.087 -11.438 1 98.44 22 ASN B O 1
ATOM 1520 N N . ARG B 1 23 ? -9.102 2.332 -11.57 1 98 23 ARG B N 1
ATOM 1521 C CA . ARG B 1 23 ? -9.492 2.342 -12.977 1 98 23 ARG B CA 1
ATOM 1522 C C . ARG B 1 23 ? -8.586 1.434 -13.805 1 98 23 ARG B C 1
ATOM 1524 O O . ARG B 1 23 ? -9.07 0.621 -14.594 1 98 23 ARG B O 1
ATOM 1531 N N . ARG B 1 24 ? -7.34 1.511 -13.633 1 97.81 24 ARG B N 1
ATOM 1532 C CA . ARG B 1 24 ? -6.363 0.744 -14.398 1 97.81 24 ARG B CA 1
ATOM 1533 C C . ARG B 1 24 ? -6.434 -0.739 -14.047 1 97.81 24 ARG B C 1
ATOM 1535 O O . ARG B 1 24 ? -6.402 -1.594 -14.938 1 97.81 24 ARG B O 1
ATOM 1542 N N . ILE B 1 25 ? -6.516 -1.047 -12.766 1 98.62 25 ILE B N 1
ATOM 1543 C CA . ILE B 1 25 ? -6.531 -2.428 -12.297 1 98.62 25 ILE B CA 1
ATOM 1544 C C . ILE B 1 25 ? -7.797 -3.125 -12.789 1 98.62 25 ILE B C 1
ATOM 1546 O O . ILE B 1 25 ? -7.746 -4.262 -13.258 1 98.62 25 ILE B O 1
ATOM 1550 N N . TYR B 1 26 ? -8.922 -2.43 -12.695 1 98.75 26 TYR B N 1
ATOM 1551 C CA . TYR B 1 26 ? -10.172 -3.033 -13.148 1 98.75 26 TYR B CA 1
ATOM 1552 C C . TYR B 1 26 ? -10.18 -3.191 -14.664 1 98.75 26 TYR B C 1
ATOM 1554 O O . TYR B 1 26 ? -10.742 -4.152 -15.195 1 98.75 26 TYR B O 1
ATOM 1562 N N . ALA B 1 27 ? -9.57 -2.238 -15.391 1 98.62 27 ALA B N 1
ATOM 1563 C CA . ALA B 1 27 ? -9.43 -2.393 -16.844 1 98.62 27 ALA B CA 1
ATOM 1564 C C . ALA B 1 27 ? -8.602 -3.627 -17.188 1 98.62 27 ALA B C 1
ATOM 1566 O O . ALA B 1 27 ? -8.977 -4.414 -18.047 1 98.62 27 ALA B O 1
ATOM 1567 N N . ALA B 1 28 ? -7.504 -3.803 -16.531 1 98.56 28 ALA B N 1
ATOM 1568 C CA . ALA B 1 28 ? -6.652 -4.969 -16.75 1 98.56 28 ALA B CA 1
ATOM 1569 C C . ALA B 1 28 ? -7.398 -6.258 -16.406 1 98.56 28 ALA B C 1
ATOM 1571 O O . ALA B 1 28 ? -7.344 -7.23 -17.172 1 98.56 28 ALA B O 1
ATOM 1572 N N . ALA B 1 29 ? -8.062 -6.266 -15.258 1 98.62 29 ALA B N 1
ATOM 1573 C CA . ALA B 1 29 ? -8.836 -7.434 -14.852 1 98.62 29 ALA B CA 1
ATOM 1574 C C . ALA B 1 29 ? -9.953 -7.723 -15.852 1 98.62 29 ALA B C 1
ATOM 1576 O O . ALA B 1 29 ? -10.305 -8.883 -16.078 1 98.62 29 ALA B O 1
ATOM 1577 N N . GLY B 1 30 ? -10.484 -6.652 -1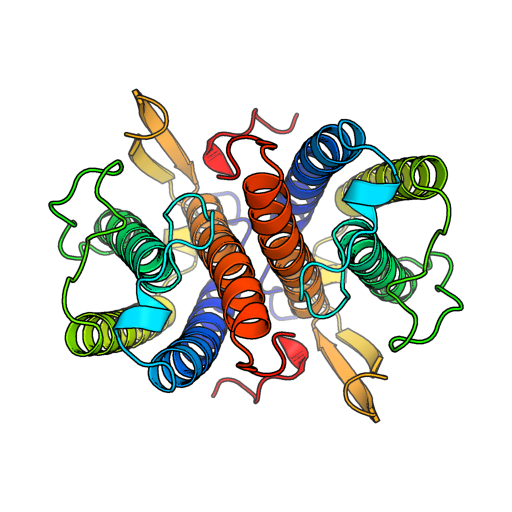6.391 1 98.38 30 GLY B N 1
ATOM 1578 C CA . GLY B 1 30 ? -11.57 -6.781 -17.344 1 98.38 30 GLY B CA 1
ATOM 1579 C C . GLY B 1 30 ? -11.148 -7.426 -18.656 1 98.38 30 GLY B C 1
ATOM 1580 O O . GLY B 1 30 ? -11.984 -7.914 -19.422 1 98.38 30 GLY B O 1
ATOM 1581 N N . ARG B 1 31 ? -9.898 -7.387 -18.969 1 98.19 31 ARG B N 1
ATOM 1582 C CA . ARG B 1 31 ? -9.375 -8.008 -20.172 1 98.19 31 ARG B CA 1
ATOM 1583 C C . ARG B 1 31 ? -9.258 -9.516 -20.016 1 98.19 31 ARG B C 1
ATOM 1585 O O . ARG B 1 31 ? -9.047 -10.242 -20.984 1 98.19 31 ARG B O 1
ATOM 1592 N N . LEU B 1 32 ? -9.414 -9.977 -18.766 1 98 32 LEU B N 1
ATOM 1593 C CA . LEU B 1 32 ? -9.422 -11.414 -18.5 1 98 32 LEU B CA 1
ATOM 1594 C C . LEU B 1 32 ? -10.836 -11.984 -18.641 1 98 32 LEU B C 1
ATOM 1596 O O . LEU B 1 32 ? -11.812 -11.289 -18.344 1 98 32 LEU B O 1
ATOM 1600 N N . GLY B 1 33 ? -10.945 -13.211 -19.109 1 97.38 33 GLY B N 1
ATOM 1601 C CA . GLY B 1 33 ? -12.227 -13.883 -19.031 1 97.38 33 GLY B CA 1
ATOM 1602 C C . GLY B 1 33 ? -12.672 -14.172 -17.609 1 97.38 33 GLY B C 1
ATOM 1603 O O . GLY B 1 33 ? -11.859 -14.125 -16.688 1 97.38 33 GLY B O 1
ATOM 1604 N N . GLU B 1 34 ? -13.961 -14.43 -17.469 1 97.06 34 GLU B N 1
ATOM 1605 C CA . GLU B 1 34 ? -14.531 -14.672 -16.141 1 97.06 34 GLU B CA 1
ATOM 1606 C C . GLU B 1 34 ? -13.805 -15.812 -15.43 1 97.06 34 GLU B C 1
ATOM 1608 O O . GLU B 1 34 ? -13.492 -15.711 -14.242 1 97.06 34 GLU B O 1
ATOM 1613 N N . ALA B 1 35 ? -13.609 -16.891 -16.094 1 97.44 35 ALA B N 1
ATOM 1614 C CA . ALA B 1 35 ? -12.945 -18.047 -15.5 1 97.44 35 ALA B CA 1
ATOM 1615 C C . ALA B 1 35 ? -11.562 -17.672 -14.969 1 97.44 35 ALA B C 1
ATOM 1617 O O . ALA B 1 35 ? -11.18 -18.094 -13.875 1 97.44 35 ALA B O 1
ATOM 1618 N N . GLU B 1 36 ? -10.82 -16.875 -15.711 1 97.5 36 GLU B N 1
ATOM 1619 C CA . GLU B 1 36 ? -9.484 -16.469 -15.297 1 97.5 36 GLU B CA 1
ATOM 1620 C C . GLU B 1 36 ? -9.531 -15.5 -14.117 1 97.5 36 GLU B C 1
ATOM 1622 O O . GLU B 1 36 ? -8.688 -15.562 -13.219 1 97.5 36 GLU B O 1
ATOM 1627 N N . ARG B 1 37 ? -10.477 -14.602 -14.102 1 97.69 37 ARG B N 1
ATOM 1628 C CA . ARG B 1 37 ? -10.617 -13.625 -13.023 1 97.69 37 ARG B CA 1
ATOM 1629 C C . ARG B 1 37 ? -10.977 -14.312 -11.711 1 97.69 37 ARG B C 1
ATOM 1631 O O . ARG B 1 37 ? -10.57 -13.859 -10.641 1 97.69 37 ARG B O 1
ATOM 1638 N N . ARG B 1 38 ? -11.688 -15.422 -11.812 1 97.5 38 ARG B N 1
ATOM 1639 C CA . ARG B 1 38 ? -12.195 -16.094 -10.617 1 97.5 38 ARG B CA 1
ATOM 1640 C C . ARG B 1 38 ? -11.32 -17.297 -10.258 1 97.5 38 ARG B C 1
ATOM 1642 O O . ARG B 1 38 ? -11.531 -17.938 -9.219 1 97.5 38 ARG B O 1
ATOM 1649 N N . ARG B 1 39 ? -10.359 -17.594 -11.102 1 97.75 39 ARG B N 1
ATOM 1650 C CA . ARG B 1 39 ? -9.461 -18.719 -10.836 1 97.75 39 ARG B CA 1
ATOM 1651 C C . ARG B 1 39 ? -8.797 -18.578 -9.477 1 97.75 39 ARG B C 1
ATOM 1653 O O . ARG B 1 39 ? -8.352 -17.484 -9.102 1 97.75 39 ARG B O 1
ATOM 1660 N N . ASP B 1 40 ? -8.812 -19.719 -8.711 1 97.94 40 ASP B N 1
ATOM 1661 C CA . ASP B 1 40 ? -8.062 -19.719 -7.465 1 97.94 40 ASP B CA 1
ATOM 1662 C C . ASP B 1 40 ? -6.562 -19.578 -7.727 1 97.94 40 ASP B C 1
ATOM 1664 O O . ASP B 1 40 ? -5.957 -20.422 -8.383 1 97.94 40 ASP B O 1
ATOM 1668 N N . ARG B 1 41 ? -5.969 -18.547 -7.25 1 97.06 41 ARG B N 1
ATOM 1669 C CA . ARG B 1 41 ? -4.559 -18.266 -7.484 1 97.06 41 ARG B CA 1
ATOM 1670 C C . ARG B 1 41 ? -3.768 -18.297 -6.18 1 97.06 41 ARG B C 1
ATOM 1672 O O . ARG B 1 41 ? -2.664 -17.75 -6.105 1 97.06 41 ARG B O 1
ATOM 1679 N N . GLY B 1 42 ? -4.395 -18.766 -5.133 1 96.44 42 GLY B N 1
ATOM 1680 C CA . GLY B 1 42 ? -3.703 -18.938 -3.867 1 96.44 42 GLY B CA 1
ATOM 1681 C C . GLY B 1 42 ? -3.602 -17.656 -3.059 1 96.44 42 GLY B C 1
ATOM 1682 O O . GLY B 1 42 ? -2.762 -17.547 -2.164 1 96.44 42 GLY B O 1
ATOM 1683 N N . ALA B 1 43 ? -4.375 -16.688 -3.4 1 94.81 43 ALA B N 1
ATOM 1684 C CA . ALA B 1 43 ? -4.457 -15.469 -2.586 1 94.81 43 ALA B CA 1
ATOM 1685 C C . ALA B 1 43 ? -5.363 -15.688 -1.375 1 94.81 43 ALA B C 1
ATOM 1687 O O . ALA B 1 43 ? -6.125 -16.656 -1.328 1 94.81 43 ALA B O 1
ATOM 1688 N N . PHE B 1 44 ? -5.25 -14.805 -0.361 1 93.12 44 PHE B N 1
ATOM 1689 C CA . PHE B 1 44 ? -6.059 -14.922 0.848 1 93.12 44 PHE B CA 1
ATOM 1690 C C . PHE B 1 44 ? -7.539 -14.984 0.504 1 93.12 44 PHE B C 1
ATOM 1692 O O . PHE B 1 44 ? -8.281 -15.797 1.061 1 93.12 44 PHE B O 1
ATOM 1699 N N . TRP B 1 45 ? -7.922 -14.172 -0.491 1 95.69 45 TRP B N 1
ATOM 1700 C CA . TRP B 1 45 ? -9.312 -14.203 -0.942 1 95.69 45 TRP B CA 1
ATOM 1701 C C . TRP B 1 45 ? -9.445 -14.984 -2.244 1 95.69 45 TRP B C 1
ATOM 1703 O O . TRP B 1 45 ? -10.328 -14.703 -3.057 1 95.69 45 TRP B O 1
ATOM 1713 N N . GLY B 1 46 ? -8.508 -15.766 -2.502 1 96.69 46 GLY B N 1
ATOM 1714 C CA . GLY B 1 46 ? -8.516 -16.797 -3.518 1 96.69 46 GLY B CA 1
ATOM 1715 C C . GLY B 1 46 ? -8.164 -16.297 -4.902 1 96.69 46 GLY B C 1
ATOM 1716 O O . GLY B 1 46 ? -7.281 -16.844 -5.566 1 96.69 46 GLY B O 1
ATOM 1717 N N . SER B 1 47 ? -8.883 -15.273 -5.383 1 98.31 47 SER B N 1
ATOM 1718 C CA . SER B 1 47 ? -8.797 -14.867 -6.781 1 98.31 47 SER B CA 1
ATOM 1719 C C . SER B 1 47 ? -8.656 -13.359 -6.914 1 98.31 47 SER B C 1
ATOM 1721 O O . SER B 1 47 ? -8.742 -12.633 -5.922 1 98.31 47 SER B O 1
ATOM 1723 N N . ILE B 1 48 ? -8.375 -12.953 -8.148 1 98.69 48 ILE B N 1
ATOM 1724 C CA . ILE B 1 48 ? -8.391 -11.531 -8.477 1 98.69 48 ILE B CA 1
ATOM 1725 C C . ILE B 1 48 ? -9.75 -10.93 -8.117 1 98.69 48 ILE B C 1
ATOM 1727 O O . ILE B 1 48 ? -9.82 -9.914 -7.414 1 98.69 48 ILE B O 1
ATOM 1731 N N . HIS B 1 49 ? -10.852 -11.617 -8.531 1 98.75 49 HIS B N 1
ATOM 1732 C CA . HIS B 1 49 ? -12.211 -11.148 -8.266 1 98.75 49 HIS B CA 1
ATOM 1733 C C . HIS B 1 49 ? -12.477 -11.07 -6.762 1 98.75 49 HIS B C 1
ATOM 1735 O O . HIS B 1 49 ? -13.008 -10.07 -6.277 1 98.75 49 HIS B O 1
ATOM 1741 N N . GLY B 1 50 ? -12.094 -12.125 -6.082 1 98.5 50 GLY B N 1
ATOM 1742 C CA . GLY B 1 50 ? -12.289 -12.148 -4.641 1 98.5 50 GLY B CA 1
ATOM 1743 C C . GLY B 1 50 ? -11.531 -11.055 -3.918 1 98.5 50 GLY B C 1
ATOM 1744 O O . GLY B 1 50 ? -12.055 -10.43 -2.994 1 98.5 50 GLY B O 1
ATOM 1745 N N . THR B 1 51 ? -10.312 -10.812 -4.301 1 98.69 51 THR B N 1
ATOM 1746 C CA . THR B 1 51 ? -9.492 -9.789 -3.664 1 98.69 51 THR B CA 1
ATOM 1747 C C . THR B 1 51 ? -10.055 -8.398 -3.945 1 98.69 51 THR B C 1
ATOM 1749 O O . THR B 1 51 ? -10.117 -7.555 -3.045 1 98.69 51 THR B O 1
ATOM 1752 N N . LEU B 1 52 ? -10.477 -8.141 -5.172 1 98.81 52 LEU B N 1
ATOM 1753 C CA . LEU B 1 52 ? -11.094 -6.867 -5.516 1 98.81 52 LEU B CA 1
ATOM 1754 C C . LEU B 1 52 ? -12.383 -6.66 -4.734 1 98.81 52 LEU B C 1
ATOM 1756 O O . LEU B 1 52 ? -12.68 -5.547 -4.301 1 98.81 52 LEU B O 1
ATOM 1760 N N . SER B 1 53 ? -13.141 -7.723 -4.59 1 98.81 53 SER B N 1
ATOM 1761 C CA . SER B 1 53 ? -14.367 -7.668 -3.803 1 98.81 53 SER B CA 1
ATOM 1762 C C . SER B 1 53 ? -14.078 -7.285 -2.354 1 98.81 53 SER B C 1
ATOM 1764 O O . SER B 1 53 ? -14.734 -6.398 -1.799 1 98.81 53 SER B O 1
ATOM 1766 N N . HIS B 1 54 ? -13.109 -7.902 -1.765 1 98.5 54 HIS B N 1
ATOM 1767 C CA . HIS B 1 54 ? -12.734 -7.582 -0.393 1 98.5 54 HIS B CA 1
ATOM 1768 C C . HIS B 1 54 ? -12.312 -6.121 -0.265 1 98.5 54 HIS B C 1
ATOM 1770 O O . HIS B 1 54 ? -12.656 -5.453 0.712 1 98.5 54 HIS B O 1
ATOM 1776 N N . LEU B 1 55 ? -11.523 -5.672 -1.21 1 98.75 55 LEU B N 1
ATOM 1777 C CA . LEU B 1 55 ? -11.031 -4.297 -1.168 1 98.75 55 LEU B CA 1
ATOM 1778 C C . LEU B 1 55 ? -12.188 -3.305 -1.145 1 98.75 55 LEU B C 1
ATOM 1780 O O . LEU B 1 55 ? -12.211 -2.393 -0.314 1 98.75 55 LEU B O 1
ATOM 1784 N N . LEU B 1 56 ? -13.117 -3.453 -2.051 1 98.81 56 LEU B N 1
ATOM 1785 C CA . LEU B 1 56 ? -14.273 -2.562 -2.076 1 98.81 56 LEU B CA 1
ATOM 1786 C C . LEU B 1 56 ? -15.094 -2.701 -0.8 1 98.81 56 LEU B C 1
ATOM 1788 O O . LEU B 1 56 ? -15.57 -1.705 -0.25 1 98.81 56 LEU B O 1
ATOM 1792 N N . TRP B 1 57 ? -15.297 -3.943 -0.342 1 98.69 57 TRP B N 1
ATOM 1793 C CA . TRP B 1 57 ? -15.992 -4.195 0.918 1 98.69 57 TRP B CA 1
ATOM 1794 C C . TRP B 1 57 ? -15.367 -3.389 2.051 1 98.69 57 TRP B C 1
ATOM 1796 O O . TRP B 1 57 ? -16.078 -2.723 2.812 1 98.69 57 TRP B O 1
ATOM 1806 N N . GLY B 1 58 ? -14.062 -3.467 2.164 1 98.12 58 GLY B N 1
ATOM 1807 C CA . GLY B 1 58 ? -13.359 -2.73 3.205 1 98.12 58 GLY B CA 1
ATOM 1808 C C . GLY B 1 58 ? -13.57 -1.23 3.123 1 98.12 58 GLY B C 1
ATOM 1809 O O . GLY B 1 58 ? -13.789 -0.573 4.141 1 98.12 58 GLY B O 1
ATOM 1810 N N . ASP B 1 59 ? -13.453 -0.669 1.903 1 98.69 59 ASP B N 1
ATOM 1811 C CA . ASP B 1 59 ? -13.695 0.757 1.712 1 98.69 59 ASP B CA 1
ATOM 1812 C C . ASP B 1 59 ? -15.102 1.141 2.162 1 98.69 59 ASP B C 1
ATOM 1814 O O . ASP B 1 59 ? -15.281 2.143 2.857 1 98.69 59 ASP B O 1
ATOM 1818 N N . ARG B 1 60 ? -16.078 0.361 1.743 1 98.56 60 ARG B N 1
ATOM 1819 C CA . ARG B 1 60 ? -17.469 0.651 2.1 1 98.56 60 ARG B CA 1
ATOM 1820 C C . ARG B 1 60 ? -17.672 0.566 3.609 1 98.56 60 ARG B C 1
ATOM 1822 O O . ARG B 1 60 ? -18.422 1.353 4.184 1 98.56 60 ARG B O 1
ATOM 1829 N N . MET B 1 61 ? -17.047 -0.376 4.238 1 98.06 61 MET B N 1
ATOM 1830 C CA . MET B 1 61 ? -17.156 -0.52 5.688 1 98.06 61 MET B CA 1
ATOM 1831 C C . MET B 1 61 ? -16.625 0.721 6.398 1 98.06 61 MET B C 1
ATOM 1833 O O . MET B 1 61 ? -17.297 1.295 7.246 1 98.06 61 MET B O 1
ATOM 1837 N N . TRP B 1 62 ? -15.461 1.18 6.031 1 98.44 62 TRP B N 1
ATOM 1838 C CA . TRP B 1 62 ? -14.875 2.352 6.68 1 98.44 62 TRP B CA 1
ATOM 1839 C C . TRP B 1 62 ? -15.68 3.607 6.355 1 98.44 62 TRP B C 1
ATOM 1841 O O . TRP B 1 62 ? -15.945 4.426 7.238 1 98.44 62 TRP B O 1
ATOM 1851 N N . MET B 1 63 ? -16.109 3.756 5.086 1 98.69 63 MET B N 1
ATOM 1852 C CA . MET B 1 63 ? -16.828 4.965 4.699 1 98.69 63 MET B CA 1
ATOM 1853 C C . MET B 1 63 ? -18.234 4.98 5.301 1 98.69 63 MET B C 1
ATOM 1855 O O . MET B 1 63 ? -18.828 6.043 5.492 1 98.69 63 MET B O 1
ATOM 1859 N N . SER B 1 64 ? -18.812 3.83 5.59 1 98.19 64 SER B N 1
ATOM 1860 C CA . SER B 1 64 ? -20.062 3.807 6.352 1 98.19 64 SER B CA 1
ATOM 1861 C C . SER B 1 64 ? -19.875 4.441 7.727 1 98.19 64 SER B C 1
ATOM 1863 O O . SER B 1 64 ? -20.797 5.059 8.258 1 98.19 64 SER B O 1
ATOM 1865 N N . ARG B 1 65 ? -18.734 4.332 8.289 1 97.62 65 ARG B N 1
ATOM 1866 C CA . ARG B 1 65 ? -18.406 4.902 9.586 1 97.62 65 ARG B CA 1
ATOM 1867 C C . ARG B 1 65 ? -18.062 6.383 9.469 1 97.62 65 ARG B C 1
ATOM 1869 O O . ARG B 1 65 ? -18.453 7.191 10.312 1 97.62 65 ARG B O 1
ATOM 1876 N N . PHE B 1 66 ? -17.359 6.766 8.43 1 98.19 66 PHE B N 1
ATOM 1877 C CA . PHE B 1 66 ? -16.844 8.117 8.281 1 98.19 66 PHE B CA 1
ATOM 1878 C C . PHE B 1 66 ? -17.906 9.055 7.711 1 98.19 66 PHE B C 1
ATOM 1880 O O . PHE B 1 66 ? -17.984 10.219 8.094 1 98.19 66 PHE B O 1
ATOM 1887 N N . ASP B 1 67 ? -18.656 8.586 6.789 1 97.75 67 ASP B N 1
ATOM 1888 C CA . ASP B 1 67 ? -19.516 9.484 6.004 1 97.75 67 ASP B CA 1
ATOM 1889 C C . ASP B 1 67 ? -20.922 8.914 5.859 1 97.75 67 ASP B C 1
ATOM 1891 O O . ASP B 1 67 ? -21.719 9.406 5.055 1 97.75 67 ASP B O 1
ATOM 1895 N N . GLY B 1 68 ? -21.25 7.762 6.418 1 97.62 68 GLY B N 1
ATOM 1896 C CA . GLY B 1 68 ? -22.609 7.246 6.449 1 97.62 68 GLY B CA 1
ATOM 1897 C C . GLY B 1 68 ? -22.984 6.477 5.199 1 97.62 68 GLY B C 1
ATOM 1898 O O . GLY B 1 68 ? -24.172 6.363 4.867 1 97.62 68 GLY B O 1
ATOM 1899 N N . TRP B 1 69 ? -21.969 5.93 4.375 1 98.44 69 TRP B N 1
ATOM 1900 C CA . TRP B 1 69 ? -22.281 5.059 3.246 1 98.44 69 TRP B CA 1
ATOM 1901 C C . TRP B 1 69 ? -23.109 3.852 3.701 1 98.44 69 TRP B C 1
ATOM 1903 O O . TRP B 1 69 ? -23.172 3.555 4.898 1 98.44 69 TRP B O 1
ATOM 1913 N N . GLU B 1 70 ? -23.781 3.244 2.746 1 97.62 70 GLU B N 1
ATOM 1914 C CA . GLU B 1 70 ? -24.453 1.987 3.066 1 97.62 70 GLU B CA 1
ATOM 1915 C C . GLU B 1 70 ? -23.453 0.925 3.512 1 97.62 70 GLU B C 1
ATOM 1917 O O . GLU B 1 70 ? -22.5 0.631 2.797 1 97.62 70 GLU B O 1
ATOM 1922 N N . LYS B 1 71 ? -23.734 0.409 4.715 1 97.06 71 LYS B N 1
ATOM 1923 C CA . LYS B 1 71 ? -22.875 -0.634 5.273 1 97.06 71 LYS B CA 1
ATOM 1924 C C . LYS B 1 71 ? -23.031 -1.945 4.508 1 97.06 71 LYS B C 1
ATOM 1926 O O . LYS B 1 71 ? -24.156 -2.369 4.227 1 97.06 71 LYS B O 1
ATOM 1931 N N . PRO B 1 72 ? -21.828 -2.584 4.109 1 96.88 72 PRO B N 1
ATOM 1932 C CA . PRO B 1 72 ? -21.984 -3.914 3.516 1 96.88 72 PRO B CA 1
ATOM 1933 C C . PRO B 1 72 ? -22.672 -4.902 4.457 1 96.88 72 PRO B C 1
ATOM 1935 O O . PRO B 1 72 ? -22.438 -4.871 5.668 1 96.88 72 PRO B O 1
ATOM 1938 N N . THR B 1 73 ? -23.438 -5.816 3.867 1 94.81 73 THR B N 1
ATOM 1939 C CA . THR B 1 73 ? -24.188 -6.781 4.668 1 94.81 73 THR B CA 1
ATOM 1940 C C . THR B 1 73 ? -23.375 -8.047 4.895 1 94.81 73 THR B C 1
ATOM 1942 O O . THR B 1 73 ? -23.609 -8.781 5.855 1 94.81 73 THR B O 1
ATOM 1945 N N . GLN B 1 74 ? -22.469 -8.297 3.994 1 95.06 74 GLN B N 1
ATOM 1946 C CA . GLN B 1 74 ? -21.609 -9.469 4.145 1 95.06 74 GLN B CA 1
ATOM 1947 C C . GLN B 1 74 ? -20.672 -9.32 5.344 1 95.06 74 GLN B C 1
ATOM 1949 O O . GLN B 1 74 ? -20.094 -8.25 5.559 1 95.06 74 GLN B O 1
ATOM 1954 N N . PRO B 1 75 ? -20.609 -10.414 6.152 1 95.12 75 PRO B N 1
ATOM 1955 C CA . PRO B 1 75 ? -19.562 -10.375 7.172 1 95.12 75 PRO B CA 1
ATOM 1956 C C . PRO B 1 75 ? -18.156 -10.445 6.578 1 95.12 75 PRO B C 1
ATOM 1958 O O . PRO B 1 75 ? -18 -10.797 5.402 1 95.12 75 PRO B O 1
ATOM 1961 N N . LEU B 1 76 ? -17.156 -10.109 7.379 1 95.12 76 LEU B N 1
ATOM 1962 C CA . LEU B 1 76 ? -15.773 -10.039 6.934 1 95.12 76 LEU B CA 1
ATOM 1963 C C . LEU B 1 76 ? -15.359 -11.328 6.234 1 95.12 76 LEU B C 1
ATOM 1965 O O . LEU B 1 76 ? -14.773 -11.289 5.148 1 95.12 76 LEU B O 1
ATOM 1969 N N . LYS B 1 77 ? -15.734 -12.508 6.746 1 94.56 77 LYS B N 1
ATOM 1970 C CA . LYS B 1 77 ? -15.305 -13.805 6.23 1 94.56 77 LYS B CA 1
ATOM 1971 C C . LYS B 1 77 ? -15.875 -14.055 4.836 1 94.56 77 LYS B C 1
ATOM 1973 O O . LYS B 1 77 ? -15.383 -14.922 4.109 1 94.56 77 LYS B O 1
ATOM 1978 N N . GLN B 1 78 ? -16.859 -13.242 4.426 1 96.44 78 GLN B N 1
ATOM 1979 C CA . GLN B 1 78 ? -17.516 -13.406 3.131 1 96.44 78 GLN B CA 1
ATOM 1980 C C . GLN B 1 78 ? -17.281 -12.188 2.242 1 96.44 78 GLN B C 1
ATOM 1982 O O . GLN B 1 78 ? -17.984 -12 1.241 1 96.44 78 GLN B O 1
ATOM 1987 N N . SER B 1 79 ? -16.312 -11.352 2.602 1 96.75 79 SER B N 1
ATOM 1988 C CA . SER B 1 79 ? -16.109 -10.07 1.926 1 96.75 79 SER B CA 1
ATOM 1989 C C . SER B 1 79 ? -15.57 -10.273 0.512 1 96.75 79 SER B C 1
ATOM 1991 O O . SER B 1 79 ? -15.711 -9.398 -0.343 1 96.75 79 SER B O 1
ATOM 1993 N N . GLY B 1 80 ? -15.008 -11.422 0.191 1 96.44 80 GLY B N 1
ATOM 1994 C CA . GLY B 1 80 ? -14.531 -11.742 -1.147 1 96.44 80 GLY B CA 1
ATOM 1995 C C . GLY B 1 80 ? -15.664 -11.969 -2.137 1 96.44 80 GLY B C 1
ATOM 1996 O O . GLY B 1 80 ? -15.43 -12.016 -3.348 1 96.44 80 GLY B O 1
ATOM 1997 N N . GLY B 1 81 ? -16.922 -12.07 -1.646 1 96.06 81 GLY B N 1
ATOM 1998 C CA . GLY B 1 81 ? -18.094 -12.289 -2.484 1 96.06 81 GLY B CA 1
ATOM 1999 C C . GLY B 1 81 ? -19.047 -11.109 -2.504 1 96.06 81 GLY B C 1
ATOM 2000 O O . GLY B 1 81 ? -20.266 -11.289 -2.494 1 96.06 81 GLY B O 1
ATOM 2001 N N . LEU B 1 82 ? -18.516 -9.898 -2.473 1 95.38 82 LEU B N 1
ATOM 2002 C CA . LEU B 1 82 ? -19.328 -8.688 -2.4 1 95.38 82 LEU B CA 1
ATOM 2003 C C . LEU B 1 82 ? -20.266 -8.594 -3.592 1 95.38 82 LEU B C 1
ATOM 2005 O O . LEU B 1 82 ? -21.453 -8.305 -3.428 1 95.38 82 LEU B O 1
ATOM 2009 N N . HIS B 1 83 ? -19.703 -8.789 -4.875 1 94.81 83 HIS B N 1
ATOM 2010 C CA . HIS B 1 83 ? -20.469 -8.883 -6.109 1 94.81 83 HIS B CA 1
ATOM 2011 C C . HIS B 1 83 ? -20.109 -10.148 -6.887 1 94.81 83 HIS B C 1
ATOM 2013 O O . HIS B 1 83 ? -18.938 -10.469 -7.062 1 94.81 83 HIS B O 1
ATOM 2019 N N . ASP B 1 84 ? -21.094 -10.805 -7.367 1 93.44 84 ASP B N 1
ATOM 2020 C CA . ASP B 1 84 ? -20.844 -11.984 -8.195 1 93.44 84 ASP B CA 1
ATOM 2021 C C . ASP B 1 84 ? -20.422 -11.594 -9.609 1 93.44 84 ASP B C 1
ATOM 2023 O O . ASP B 1 84 ? -19.531 -12.211 -10.195 1 93.44 84 ASP B O 1
ATOM 2027 N N . ASP B 1 85 ? -21.062 -10.609 -10.102 1 96.12 85 ASP B N 1
ATOM 2028 C CA . ASP B 1 85 ? -20.859 -10.133 -11.469 1 96.12 85 ASP B CA 1
ATOM 2029 C C . ASP B 1 85 ? -19.734 -9.109 -11.523 1 96.12 85 ASP B C 1
ATOM 2031 O O . ASP B 1 85 ? -19.75 -8.125 -10.781 1 96.12 85 ASP B O 1
ATOM 2035 N N . PHE B 1 86 ? -18.797 -9.344 -12.445 1 98.25 86 PHE B N 1
ATOM 2036 C CA . PHE B 1 86 ? -17.641 -8.453 -12.516 1 98.25 86 PHE B CA 1
ATOM 2037 C C . PHE B 1 86 ? -18.062 -7.07 -13 1 98.25 86 PHE B C 1
ATOM 2039 O O . PHE B 1 86 ? -17.5 -6.059 -12.562 1 98.25 86 PHE B O 1
ATOM 2046 N N . ALA B 1 87 ? -18.953 -6.973 -13.922 1 98.06 87 ALA B N 1
ATOM 2047 C CA . ALA B 1 87 ? -19.438 -5.676 -14.391 1 98.06 87 ALA B CA 1
ATOM 2048 C C . ALA B 1 87 ? -20.062 -4.879 -13.242 1 98.06 87 ALA B C 1
ATOM 2050 O O . ALA B 1 87 ? -19.844 -3.67 -13.133 1 98.06 87 ALA B O 1
ATOM 2051 N N . ALA B 1 88 ? -20.859 -5.547 -12.453 1 98.19 88 ALA B N 1
ATOM 2052 C CA . ALA B 1 88 ? -21.453 -4.902 -11.281 1 98.19 88 ALA B CA 1
ATOM 2053 C C . ALA B 1 88 ? -20.375 -4.441 -10.305 1 98.19 88 ALA B C 1
ATOM 2055 O O . ALA B 1 88 ? -20.469 -3.346 -9.742 1 98.19 88 ALA B O 1
ATOM 2056 N N . LEU B 1 89 ? -19.422 -5.309 -10.07 1 98.5 89 LEU B N 1
ATOM 2057 C CA . LEU B 1 89 ? -18.297 -4.945 -9.203 1 98.5 89 LEU B CA 1
ATOM 2058 C C . LEU B 1 89 ? -17.578 -3.719 -9.742 1 98.5 89 LEU B C 1
ATOM 2060 O O . LEU B 1 89 ? -17.234 -2.807 -8.984 1 98.5 89 LEU B O 1
ATOM 2064 N N . THR B 1 90 ? -17.312 -3.701 -11.031 1 98.75 90 THR B N 1
ATOM 2065 C CA . THR B 1 90 ? -16.625 -2.598 -11.695 1 98.75 90 THR B CA 1
ATOM 2066 C C . THR B 1 90 ? -17.406 -1.297 -11.523 1 98.75 90 THR B C 1
ATOM 2068 O O . THR B 1 90 ? -16.828 -0.261 -11.188 1 98.75 90 THR B O 1
ATOM 2071 N N . GLN B 1 91 ? -18.672 -1.342 -11.734 1 98.69 91 GLN B N 1
ATOM 2072 C CA . GLN B 1 91 ? -19.531 -0.164 -11.594 1 98.69 91 GLN B CA 1
ATOM 2073 C C . GLN B 1 91 ? -19.547 0.33 -10.148 1 98.69 91 GLN B C 1
ATOM 2075 O O . GLN B 1 91 ? -19.5 1.536 -9.898 1 98.69 91 GLN B O 1
ATOM 2080 N N . ALA B 1 92 ? -19.672 -0.6 -9.242 1 98.62 92 ALA B N 1
ATOM 2081 C CA . ALA B 1 92 ? -19.688 -0.247 -7.82 1 98.62 92 ALA B CA 1
ATOM 2082 C C . ALA B 1 92 ? -18.375 0.406 -7.402 1 98.62 92 ALA B C 1
ATOM 2084 O O . ALA B 1 92 ? -18.375 1.371 -6.633 1 98.62 92 ALA B O 1
ATOM 2085 N N . ARG B 1 93 ? -17.312 -0.151 -7.875 1 98.81 93 ARG B N 1
ATOM 2086 C CA . ARG B 1 93 ? -16 0.427 -7.574 1 98.81 93 ARG B CA 1
ATOM 2087 C C . ARG B 1 93 ? -15.898 1.853 -8.102 1 98.81 93 ARG B C 1
ATOM 2089 O O . ARG B 1 93 ? -15.469 2.758 -7.387 1 98.81 93 ARG B O 1
ATOM 2096 N N . ALA B 1 94 ? -16.266 2.074 -9.344 1 98.75 94 ALA B N 1
ATOM 2097 C CA . ALA B 1 94 ? -16.203 3.402 -9.953 1 98.75 94 ALA B CA 1
ATOM 2098 C C . ALA B 1 94 ? -17.047 4.402 -9.164 1 98.75 94 ALA B C 1
ATOM 2100 O O . ALA B 1 94 ? -16.609 5.531 -8.922 1 98.75 94 ALA B O 1
ATOM 2101 N N . ALA B 1 95 ? -18.219 3.988 -8.781 1 98.81 95 ALA B N 1
ATOM 2102 C CA . ALA B 1 95 ? -19.109 4.848 -7.996 1 98.81 95 ALA B CA 1
ATOM 2103 C C . ALA B 1 95 ? -18.484 5.18 -6.641 1 98.81 95 ALA B C 1
ATOM 2105 O O . ALA B 1 95 ? -18.562 6.32 -6.18 1 98.81 95 ALA B O 1
ATOM 2106 N N . ALA B 1 96 ? -17.938 4.195 -6 1 98.81 96 ALA B N 1
ATOM 2107 C CA . ALA B 1 96 ? -17.281 4.395 -4.707 1 98.81 96 ALA B CA 1
ATOM 2108 C C . ALA B 1 96 ? -16.125 5.371 -4.82 1 98.81 96 ALA B C 1
ATOM 2110 O O . ALA B 1 96 ? -15.938 6.234 -3.957 1 98.81 96 ALA B O 1
ATOM 2111 N N . ASP B 1 97 ? -15.305 5.184 -5.867 1 98.81 97 ASP B N 1
ATOM 2112 C CA . ASP B 1 97 ? -14.164 6.074 -6.07 1 98.81 97 ASP B CA 1
ATOM 2113 C C . ASP B 1 97 ? -14.625 7.516 -6.273 1 98.81 97 ASP B C 1
ATOM 2115 O O . ASP B 1 97 ? -14.031 8.445 -5.727 1 98.81 97 ASP B O 1
ATOM 2119 N N . GLU B 1 98 ? -15.633 7.699 -7.078 1 98.75 98 GLU B N 1
ATOM 2120 C CA . GLU B 1 98 ? -16.188 9.031 -7.293 1 98.75 98 GLU B CA 1
ATOM 2121 C C . GLU B 1 98 ? -16.703 9.633 -5.988 1 98.75 98 GLU B C 1
ATOM 2123 O O . GLU B 1 98 ? -16.422 10.789 -5.68 1 98.75 98 GLU B O 1
ATOM 2128 N N . ALA B 1 99 ? -17.453 8.875 -5.223 1 98.81 99 ALA B N 1
ATOM 2129 C CA . ALA B 1 99 ? -18 9.336 -3.951 1 98.81 99 ALA B CA 1
ATOM 2130 C C . ALA B 1 99 ? -16.891 9.688 -2.967 1 98.81 99 ALA B C 1
ATOM 2132 O O . ALA B 1 99 ? -16.984 10.672 -2.236 1 98.81 99 ALA B O 1
ATOM 2133 N N . LEU B 1 100 ? -15.898 8.852 -2.924 1 98.81 100 LEU B N 1
ATOM 2134 C CA . LEU B 1 100 ? -14.773 9.109 -2.023 1 98.81 100 LEU B CA 1
ATOM 2135 C C . LEU B 1 100 ? -14.055 10.398 -2.4 1 98.81 100 LEU B C 1
ATOM 2137 O O . LEU B 1 100 ? -13.703 11.195 -1.526 1 98.81 100 LEU B O 1
ATOM 2141 N N . CYS B 1 101 ? -13.797 10.578 -3.691 1 98.56 101 CYS B N 1
ATOM 2142 C CA . CYS B 1 101 ? -13.156 11.812 -4.148 1 98.56 101 CYS B CA 1
ATOM 2143 C C . CYS B 1 101 ? -14.008 13.023 -3.799 1 98.56 101 CYS B C 1
ATOM 2145 O O . CYS B 1 101 ? -13.484 14.039 -3.342 1 98.56 101 CYS B O 1
ATOM 2147 N N . ASP B 1 102 ? -15.305 12.945 -4.031 1 98.62 102 ASP B N 1
ATOM 2148 C CA . ASP B 1 102 ? -16.219 14.039 -3.686 1 98.62 102 ASP B CA 1
ATOM 2149 C C . ASP B 1 102 ? -16.172 14.336 -2.189 1 98.62 102 ASP B C 1
ATOM 2151 O O . ASP B 1 102 ? -16.078 15.5 -1.788 1 98.62 102 ASP B O 1
ATOM 2155 N N . TRP B 1 103 ? -16.266 13.328 -1.375 1 98.69 103 TRP B N 1
ATOM 2156 C CA . TRP B 1 103 ? -16.203 13.477 0.076 1 98.69 103 TRP B CA 1
ATOM 2157 C C . TRP B 1 103 ? -14.875 14.102 0.499 1 98.69 103 TRP B C 1
ATOM 2159 O O . TRP B 1 103 ? -14.852 15.008 1.335 1 98.69 103 TRP B O 1
ATOM 2169 N N . ALA B 1 104 ? -13.773 13.609 -0.064 1 98.38 104 ALA B N 1
ATOM 2170 C CA . ALA B 1 104 ? -12.445 14.141 0.239 1 98.38 104 ALA B CA 1
ATOM 2171 C C . ALA B 1 104 ? -12.375 15.633 -0.064 1 98.38 104 ALA B C 1
ATOM 2173 O O . ALA B 1 104 ? -11.695 16.391 0.64 1 98.38 104 ALA B O 1
ATOM 2174 N N . GLY B 1 105 ? -13.031 16.031 -1.117 1 97.88 105 GLY B N 1
ATOM 2175 C CA . GLY B 1 105 ? -13.047 17.438 -1.519 1 97.88 105 GLY B CA 1
ATOM 2176 C C . GLY B 1 105 ? -13.695 18.344 -0.494 1 97.88 105 GLY B C 1
ATOM 2177 O O . GLY B 1 105 ? -13.445 19.547 -0.477 1 97.88 105 GLY B O 1
ATOM 2178 N N . ARG B 1 106 ? -14.57 17.812 0.367 1 97.25 106 ARG B N 1
ATOM 2179 C CA . ARG B 1 106 ? -15.305 18.609 1.343 1 97.25 106 ARG B CA 1
ATOM 2180 C C . ARG B 1 106 ? -14.766 18.391 2.752 1 97.25 106 ARG B C 1
ATOM 2182 O O . ARG B 1 106 ? -15.273 18.969 3.717 1 97.25 106 ARG B O 1
ATOM 2189 N N . LEU B 1 107 ? -13.781 17.594 2.885 1 97.5 107 LEU B N 1
ATOM 2190 C CA . LEU B 1 107 ? -13.258 17.203 4.188 1 97.5 107 LEU B CA 1
ATOM 2191 C C . LEU B 1 107 ? -12.57 18.375 4.875 1 97.5 107 LEU B C 1
ATOM 2193 O O . LEU B 1 107 ? -11.828 19.125 4.242 1 97.5 107 LEU B O 1
ATOM 2197 N N . GLU B 1 108 ? -12.805 18.578 6.109 1 96.38 108 GLU B N 1
ATOM 2198 C CA . GLU B 1 108 ? -12.227 19.656 6.891 1 96.38 108 GLU B CA 1
ATOM 2199 C C . GLU B 1 108 ? -11.164 19.141 7.855 1 96.38 108 GLU B C 1
ATOM 2201 O O . GLU B 1 108 ? -11.297 18.062 8.414 1 96.38 108 GLU B O 1
ATOM 2206 N N . ALA B 1 109 ? -10.18 20 8.141 1 95.38 109 ALA B N 1
ATOM 2207 C CA . ALA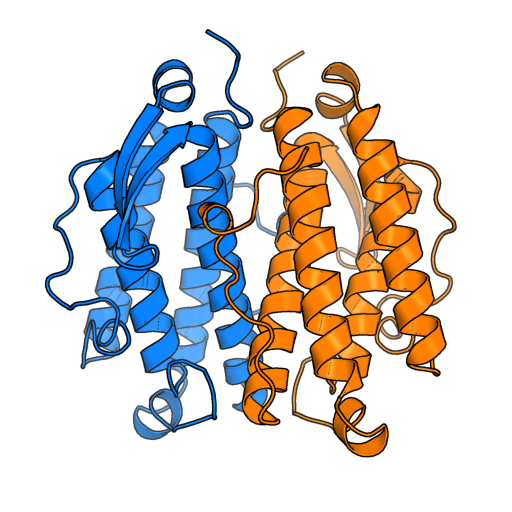 B 1 109 ? -9.062 19.641 9.008 1 95.38 109 ALA B CA 1
ATOM 2208 C C . ALA B 1 109 ? -9.547 19.297 10.414 1 95.38 109 ALA B C 1
ATOM 2210 O O . ALA B 1 109 ? -9.008 18.391 11.055 1 95.38 109 ALA B O 1
ATOM 2211 N N . ASP B 1 110 ? -10.547 20 10.867 1 96.12 110 ASP B N 1
ATOM 2212 C CA . ASP B 1 110 ? -11.047 19.781 12.219 1 96.12 110 ASP B CA 1
ATOM 2213 C C . ASP B 1 110 ? -11.68 18.406 12.344 1 96.12 110 ASP B C 1
ATOM 2215 O O . ASP B 1 110 ? -11.617 17.781 13.414 1 96.12 110 ASP B O 1
ATOM 2219 N N . TRP B 1 111 ? -12.352 17.969 11.328 1 97.12 111 TRP B N 1
ATOM 2220 C CA . TRP B 1 111 ? -12.93 16.625 11.336 1 97.12 111 TRP B CA 1
ATOM 2221 C C . TRP B 1 111 ? -11.844 15.562 11.5 1 97.12 111 TRP B C 1
ATOM 2223 O O . TRP B 1 111 ? -12.008 14.609 12.266 1 97.12 111 TRP B O 1
ATOM 2233 N N . LEU B 1 112 ? -10.734 15.703 10.82 1 97 112 LEU B N 1
ATOM 2234 C CA . LEU B 1 112 ? -9.625 14.758 10.844 1 97 112 LEU B CA 1
ATOM 2235 C C . LEU B 1 112 ? -9.016 14.656 12.234 1 97 112 LEU B C 1
ATOM 2237 O O . LEU B 1 112 ? -8.531 13.594 12.633 1 97 112 LEU B O 1
ATOM 2241 N N . ALA B 1 113 ? -9.047 15.695 12.938 1 95.12 113 ALA B N 1
ATOM 2242 C CA . ALA B 1 113 ? -8.406 15.773 14.25 1 95.12 113 ALA B CA 1
ATOM 2243 C C . ALA B 1 113 ?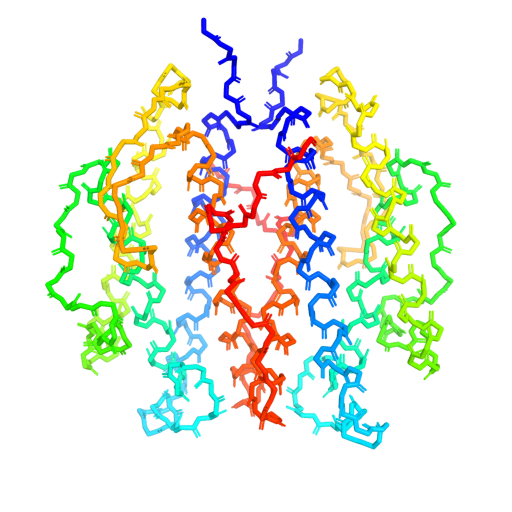 -9.258 15.078 15.312 1 95.12 113 ALA B C 1
ATOM 2245 O O . ALA B 1 113 ? -8.781 14.82 16.422 1 95.12 113 ALA B O 1
ATOM 2246 N N . GLY B 1 114 ? -10.5 14.703 14.969 1 96.69 114 GLY B N 1
ATOM 2247 C CA . GLY B 1 114 ? -11.406 14.055 15.906 1 96.69 114 GLY B CA 1
ATOM 2248 C C . GLY B 1 114 ? -11.148 12.562 16.031 1 96.69 114 GLY B C 1
ATOM 2249 O O . GLY B 1 114 ? -10.242 12.023 15.406 1 96.69 114 GLY B O 1
ATOM 2250 N N . GLU B 1 115 ? -11.969 11.93 16.938 1 97.06 115 GLU B N 1
ATOM 2251 C CA . GLU B 1 115 ? -11.875 10.5 17.219 1 97.06 115 GLU B CA 1
ATOM 2252 C C . GLU B 1 115 ? -13.016 9.727 16.578 1 97.06 115 GLU B C 1
ATOM 2254 O O . GLU B 1 115 ? -14.109 10.258 16.391 1 97.06 115 GLU B O 1
ATOM 2259 N N . GLN B 1 116 ? -12.742 8.531 16.125 1 97.5 116 GLN B N 1
ATOM 2260 C CA . GLN B 1 116 ? -13.734 7.582 15.633 1 97.5 116 GLN B CA 1
ATOM 2261 C C . GLN B 1 116 ? -13.828 6.371 16.562 1 97.5 116 GLN B C 1
ATOM 2263 O O . GLN B 1 116 ? -12.812 5.77 16.906 1 97.5 116 GLN B O 1
ATOM 2268 N N . ARG B 1 117 ? -15.016 6.055 17.047 1 97.5 117 ARG B N 1
ATOM 2269 C CA . ARG B 1 117 ? -15.297 4.844 17.812 1 97.5 117 ARG B CA 1
ATOM 2270 C C . ARG B 1 117 ? -16.078 3.838 16.969 1 97.5 117 ARG B C 1
ATOM 2272 O O . ARG B 1 117 ? -16.969 4.215 16.219 1 97.5 117 ARG B O 1
ATOM 2279 N N . TRP B 1 118 ? -15.719 2.553 17.047 1 96.62 118 TRP B N 1
ATOM 2280 C CA . TRP B 1 118 ? -16.406 1.518 16.266 1 96.62 118 TRP B CA 1
ATOM 2281 C C . TRP B 1 118 ? -16.172 0.142 16.891 1 96.62 118 TRP B C 1
ATOM 2283 O O . TRP B 1 118 ? -15.242 -0.047 17.672 1 96.62 118 TRP B O 1
ATOM 2293 N N . TYR B 1 119 ? -17.062 -0.75 16.625 1 94.38 119 TYR B N 1
ATOM 2294 C CA . TYR B 1 119 ? -16.812 -2.156 16.906 1 94.38 119 TYR B CA 1
ATOM 2295 C C . TYR B 1 119 ? -16 -2.809 15.797 1 94.38 119 TYR B C 1
ATOM 2297 O O . TYR B 1 119 ? -16.406 -2.799 14.633 1 94.38 119 TYR B O 1
ATOM 2305 N N . SER B 1 120 ? -14.844 -3.305 16.141 1 93 120 SER B N 1
ATOM 2306 C CA . SER B 1 120 ? -13.984 -3.984 15.18 1 93 120 SER B CA 1
ATOM 2307 C C . SER B 1 120 ? -14.258 -5.484 15.156 1 93 120 SER B C 1
ATOM 2309 O O . SER B 1 120 ? -13.938 -6.191 16.109 1 93 120 SER B O 1
ATOM 2311 N N . GLY B 1 121 ? -14.852 -5.906 14.031 1 89.44 121 GLY B N 1
ATOM 2312 C CA . GLY B 1 121 ? -14.984 -7.348 13.867 1 89.44 121 GLY B CA 1
ATOM 2313 C C . GLY B 1 121 ? -13.648 -8.07 13.844 1 89.44 121 GLY B C 1
ATOM 2314 O O . GLY B 1 121 ? -13.531 -9.18 14.375 1 89.44 121 GLY B O 1
ATOM 2315 N N . ALA B 1 122 ? -12.648 -7.496 13.305 1 88.06 122 ALA B N 1
ATOM 2316 C CA . ALA B 1 122 ? -11.305 -8.078 13.203 1 88.06 122 ALA B CA 1
ATOM 2317 C C . ALA B 1 122 ? -10.672 -8.227 14.578 1 88.06 122 ALA B C 1
ATOM 2319 O O . ALA B 1 122 ? -10.039 -9.242 14.867 1 88.06 122 ALA B O 1
ATOM 2320 N N . ALA B 1 123 ? -10.875 -7.219 15.438 1 89.56 123 ALA B N 1
ATOM 2321 C CA . ALA B 1 123 ? -10.281 -7.234 16.766 1 89.56 123 ALA B CA 1
ATOM 2322 C C . ALA B 1 123 ? -11.211 -7.898 17.781 1 89.56 123 ALA B C 1
ATOM 2324 O O . ALA B 1 123 ? -10.789 -8.266 18.875 1 89.56 123 ALA B O 1
ATOM 2325 N N . GLY B 1 124 ? -12.523 -7.961 17.516 1 91.06 124 GLY B N 1
ATOM 2326 C CA . GLY B 1 124 ? -13.516 -8.555 18.406 1 91.06 124 GLY B CA 1
ATOM 2327 C C . GLY B 1 124 ? -13.852 -7.684 19.594 1 91.06 124 GLY B C 1
ATOM 2328 O O . GLY B 1 124 ? -14.195 -8.195 20.672 1 91.06 124 GLY B O 1
ATOM 2329 N N . ARG B 1 125 ? -13.656 -6.344 19.438 1 95.06 125 ARG B N 1
ATOM 2330 C CA . ARG B 1 125 ? -13.922 -5.434 20.562 1 95.06 125 ARG B CA 1
ATOM 2331 C C . ARG B 1 125 ? -14.203 -4.023 20.047 1 95.06 125 ARG B C 1
ATOM 2333 O O . ARG B 1 125 ? -13.977 -3.721 18.875 1 95.06 125 ARG B O 1
ATOM 2340 N N . GLU B 1 126 ? -14.719 -3.137 21 1 96.31 126 GLU B N 1
ATOM 2341 C CA . GLU B 1 126 ? -14.828 -1.709 20.719 1 96.31 126 GLU B CA 1
ATOM 2342 C C . GLU B 1 126 ? -13.461 -1.044 20.672 1 96.31 126 GLU B C 1
ATOM 2344 O O . GLU B 1 126 ? -12.609 -1.31 21.531 1 96.31 126 GLU B O 1
ATOM 2349 N N . MET B 1 127 ? -13.359 -0.242 19.625 1 96.19 127 MET B N 1
ATOM 2350 C CA . MET B 1 127 ? -12.086 0.461 19.484 1 96.19 127 MET B CA 1
ATOM 2351 C C . MET B 1 127 ? -12.312 1.956 19.281 1 96.19 127 MET B C 1
ATOM 2353 O O . MET B 1 127 ? -13.422 2.381 18.953 1 96.19 127 MET B O 1
ATOM 2357 N N . ALA B 1 128 ? -11.32 2.721 19.594 1 96.62 128 ALA B N 1
ATOM 2358 C CA . ALA B 1 128 ? -11.289 4.156 19.344 1 96.62 128 ALA B CA 1
ATOM 2359 C C . ALA B 1 128 ? -9.914 4.594 18.844 1 96.62 128 ALA B C 1
ATOM 2361 O O . ALA B 1 128 ? -8.891 4.125 19.344 1 96.62 128 ALA B O 1
ATOM 2362 N N . ALA B 1 129 ? -9.875 5.453 17.828 1 95.81 129 ALA B N 1
ATOM 2363 C CA . ALA B 1 129 ? -8.625 5.977 17.281 1 95.81 129 ALA B CA 1
ATOM 2364 C C . ALA B 1 129 ? -8.859 7.305 16.562 1 95.81 129 ALA B C 1
ATOM 2366 O O . ALA B 1 129 ? -9.984 7.617 16.172 1 95.81 129 ALA B O 1
ATOM 2367 N N . PRO B 1 130 ? -7.801 8.141 16.484 1 96.62 130 PRO B N 1
ATOM 2368 C CA . PRO B 1 130 ? -7.957 9.375 15.703 1 96.62 130 PRO B CA 1
ATOM 2369 C C . PRO B 1 130 ? -8.383 9.117 14.258 1 96.62 130 PRO B C 1
ATOM 2371 O O . PRO B 1 130 ? -7.91 8.164 13.633 1 96.62 130 PRO B O 1
ATOM 2374 N N . ARG B 1 131 ? -9.258 9.977 13.68 1 98 131 ARG B N 1
ATOM 2375 C CA . ARG B 1 131 ? -9.797 9.781 12.336 1 98 131 ARG B CA 1
ATOM 2376 C C . ARG B 1 131 ? -8.695 9.891 11.281 1 98 131 ARG B C 1
ATOM 2378 O O . ARG B 1 131 ? -8.695 9.148 10.297 1 98 131 ARG B O 1
ATOM 2385 N N . GLY B 1 132 ? -7.723 10.828 11.469 1 97.75 132 GLY B N 1
ATOM 2386 C CA . GLY B 1 132 ? -6.605 10.914 10.547 1 97.75 132 GLY B CA 1
ATOM 2387 C C . GLY B 1 132 ? -5.809 9.625 10.453 1 97.75 132 GLY B C 1
ATOM 2388 O O . GLY B 1 132 ? -5.406 9.227 9.359 1 97.75 132 GLY B O 1
ATOM 2389 N N . PHE B 1 133 ? -5.645 8.984 11.57 1 97.31 133 PHE B N 1
ATOM 2390 C CA . PHE B 1 133 ? -4.949 7.707 11.641 1 97.31 133 PHE B CA 1
ATOM 2391 C C . PHE B 1 133 ? -5.727 6.625 10.906 1 97.31 133 PHE B C 1
ATOM 2393 O O . PHE B 1 133 ? -5.148 5.852 10.141 1 97.31 133 PHE B O 1
ATOM 2400 N N . LEU B 1 134 ? -6.965 6.602 11.086 1 98.06 134 LEU B N 1
ATOM 2401 C CA . LEU B 1 134 ? -7.801 5.566 10.484 1 98.06 134 LEU B CA 1
ATOM 2402 C C . LEU B 1 134 ? -7.938 5.781 8.977 1 98.06 134 LEU B C 1
ATOM 2404 O O . LEU B 1 134 ? -8.031 4.82 8.211 1 98.06 134 LEU B O 1
ATOM 2408 N N . LEU B 1 135 ? -7.969 7.02 8.547 1 98.5 135 LEU B N 1
ATOM 2409 C CA . LEU B 1 135 ? -7.984 7.277 7.109 1 98.5 135 LEU B CA 1
ATOM 2410 C C . LEU B 1 135 ? -6.668 6.855 6.465 1 98.5 135 LEU B C 1
ATOM 2412 O O . LEU B 1 135 ? -6.664 6.273 5.379 1 98.5 135 LEU B O 1
ATOM 2416 N N . ALA B 1 136 ? -5.531 7.164 7.105 1 98.38 136 ALA B N 1
ATOM 2417 C CA . ALA B 1 136 ? -4.246 6.672 6.613 1 98.38 136 ALA B CA 1
ATOM 2418 C C . ALA B 1 136 ? -4.242 5.148 6.504 1 98.38 136 ALA B C 1
ATOM 2420 O O . ALA B 1 136 ? -3.742 4.594 5.523 1 98.38 136 ALA B O 1
ATOM 2421 N N . HIS B 1 137 ? -4.852 4.523 7.488 1 98.31 137 HIS B N 1
ATOM 2422 C CA . HIS B 1 137 ? -4.988 3.072 7.465 1 98.31 137 HIS B CA 1
ATOM 2423 C C . HIS B 1 137 ? -5.805 2.615 6.262 1 98.31 137 HIS B C 1
ATOM 2425 O O . HIS B 1 137 ? -5.43 1.664 5.574 1 98.31 137 HIS B O 1
ATOM 2431 N N . MET B 1 138 ? -6.926 3.234 6.055 1 98.69 138 MET B N 1
ATOM 2432 C CA . MET B 1 138 ? -7.797 2.826 4.957 1 98.69 138 MET B CA 1
ATOM 2433 C C . MET B 1 138 ? -7.062 2.895 3.621 1 98.69 138 MET B C 1
ATOM 2435 O O . MET B 1 138 ? -7.137 1.96 2.82 1 98.69 138 MET B O 1
ATOM 2439 N N . PHE B 1 139 ? -6.344 4.016 3.369 1 98.81 139 PHE B N 1
ATOM 2440 C CA . PHE B 1 139 ? -5.602 4.156 2.123 1 98.81 139 PHE B CA 1
ATOM 2441 C C . PHE B 1 139 ? -4.461 3.146 2.053 1 98.81 139 PHE B C 1
ATOM 2443 O O . PHE B 1 139 ? -4.176 2.596 0.988 1 98.81 139 PHE B O 1
ATOM 2450 N N . ASN B 1 140 ? -3.77 2.887 3.145 1 98.69 140 ASN B N 1
ATOM 2451 C CA . ASN B 1 140 ? -2.727 1.869 3.219 1 98.69 140 ASN B CA 1
ATOM 2452 C C . ASN B 1 140 ? -3.271 0.483 2.889 1 98.69 140 ASN B C 1
ATOM 2454 O O . ASN B 1 140 ? -2.646 -0.274 2.145 1 98.69 140 ASN B O 1
ATOM 2458 N N . HIS B 1 141 ? -4.418 0.173 3.449 1 98.69 141 HIS B N 1
ATOM 2459 C CA . HIS B 1 141 ? -5.109 -1.086 3.197 1 98.69 141 HIS B CA 1
ATOM 2460 C C . HIS B 1 141 ? -5.438 -1.246 1.717 1 98.69 141 HIS B C 1
ATOM 2462 O O . HIS B 1 141 ? -5.25 -2.324 1.147 1 98.69 141 HIS B O 1
ATOM 2468 N N . GLN B 1 142 ? -5.953 -0.152 1.106 1 98.69 142 GLN B N 1
ATOM 2469 C CA . GLN B 1 142 ? -6.227 -0.167 -0.327 1 98.69 142 GLN B CA 1
ATOM 2470 C C . GLN B 1 142 ? -4.977 -0.528 -1.122 1 98.69 142 GLN B C 1
ATOM 2472 O O . GLN B 1 142 ? -5.012 -1.41 -1.982 1 98.69 142 GLN B O 1
ATOM 2477 N N . THR B 1 143 ? -3.895 0.152 -0.842 1 98.69 143 THR B N 1
ATOM 2478 C CA . THR B 1 143 ? -2.645 -0.062 -1.566 1 98.69 143 THR B CA 1
ATOM 2479 C C . THR B 1 143 ? -2.156 -1.496 -1.388 1 98.69 143 THR B C 1
ATOM 2481 O O . THR B 1 143 ? -1.703 -2.127 -2.346 1 98.69 143 THR B O 1
ATOM 2484 N N . HIS B 1 144 ? -2.256 -2.027 -0.153 1 98.56 144 HIS B N 1
ATOM 2485 C CA . HIS B 1 144 ? -1.844 -3.395 0.14 1 98.56 144 HIS B CA 1
ATOM 2486 C C . HIS B 1 144 ? -2.576 -4.395 -0.749 1 98.56 144 HIS B C 1
ATOM 2488 O O . HIS B 1 144 ? -1.945 -5.191 -1.443 1 98.56 144 HIS B O 1
ATOM 2494 N N . HIS B 1 145 ? -3.846 -4.316 -0.792 1 98.62 145 HIS B N 1
ATOM 2495 C CA . HIS B 1 145 ? -4.629 -5.297 -1.538 1 98.62 145 HIS B CA 1
ATOM 2496 C C . HIS B 1 145 ? -4.512 -5.062 -3.041 1 98.62 145 HIS B C 1
ATOM 2498 O O . HIS B 1 145 ? -4.539 -6.016 -3.824 1 98.62 145 HIS B O 1
ATOM 2504 N N . ARG B 1 146 ? -4.398 -3.795 -3.477 1 98.5 146 ARG B N 1
ATOM 2505 C CA . ARG B 1 146 ? -4.133 -3.553 -4.891 1 98.5 146 ARG B CA 1
ATOM 2506 C C . ARG B 1 146 ? -2.783 -4.133 -5.301 1 98.5 146 ARG B C 1
ATOM 2508 O O . ARG B 1 146 ? -2.621 -4.609 -6.426 1 98.5 146 ARG B O 1
ATOM 2515 N N . GLY B 1 147 ? -1.77 -4.004 -4.398 1 98.25 147 GLY B N 1
ATOM 2516 C CA . GLY B 1 147 ? -0.496 -4.656 -4.66 1 98.25 147 GLY B CA 1
ATOM 2517 C C . GLY B 1 147 ? -0.625 -6.152 -4.871 1 98.25 147 GLY B C 1
ATOM 2518 O O . GLY B 1 147 ? 0.016 -6.715 -5.762 1 98.25 147 GLY B O 1
ATOM 2519 N N . GLN B 1 148 ? -1.441 -6.785 -4.047 1 98.44 148 GLN B N 1
ATOM 2520 C CA . GLN B 1 148 ? -1.693 -8.211 -4.203 1 98.44 148 GLN B CA 1
ATOM 2521 C C . GLN B 1 148 ? -2.334 -8.516 -5.555 1 98.44 148 GLN B C 1
ATOM 2523 O O . GLN B 1 148 ? -1.892 -9.422 -6.27 1 98.44 148 GLN B O 1
ATOM 2528 N N . VAL B 1 149 ? -3.322 -7.727 -5.898 1 98.69 149 VAL B N 1
ATOM 2529 C CA . VAL B 1 149 ? -4.012 -7.938 -7.168 1 98.69 149 VAL B CA 1
ATOM 2530 C C . VAL B 1 149 ? -3.047 -7.695 -8.328 1 98.69 149 VAL B C 1
ATOM 2532 O O . VAL B 1 149 ? -3.092 -8.398 -9.336 1 98.69 149 VAL B O 1
ATOM 2535 N N . HIS B 1 150 ? -2.199 -6.691 -8.227 1 98.5 150 HIS B N 1
ATOM 2536 C CA . HIS B 1 150 ? -1.261 -6.34 -9.289 1 98.5 150 HIS B CA 1
ATOM 2537 C C . HIS B 1 150 ? -0.376 -7.523 -9.656 1 98.5 150 HIS B C 1
ATOM 2539 O O . HIS B 1 150 ? -0.195 -7.824 -10.844 1 98.5 150 HIS B O 1
ATOM 2545 N N . VAL B 1 151 ? 0.15 -8.188 -8.641 1 98.06 151 VAL B N 1
ATOM 2546 C CA . VAL B 1 151 ? 1.032 -9.305 -8.945 1 98.06 151 VAL B CA 1
ATOM 2547 C C . VAL B 1 151 ? 0.22 -10.453 -9.539 1 98.06 151 VAL B C 1
ATOM 2549 O O . VAL B 1 151 ? 0.7 -11.172 -10.422 1 98.06 151 VAL B O 1
ATOM 2552 N N . LEU B 1 152 ? -1.005 -10.688 -9.109 1 98.56 152 LEU B N 1
ATOM 2553 C CA . LEU B 1 152 ? -1.861 -11.711 -9.695 1 98.56 152 LEU B CA 1
ATOM 2554 C C . LEU B 1 152 ? -2.158 -11.398 -11.164 1 98.56 152 LEU B C 1
ATOM 2556 O O . LEU B 1 152 ? -2.189 -12.305 -12 1 98.56 152 LEU B O 1
ATOM 2560 N N . LEU B 1 153 ? -2.416 -10.133 -11.445 1 98.56 153 LEU B N 1
ATOM 2561 C CA . LEU B 1 153 ? -2.639 -9.703 -12.82 1 98.56 153 LEU B CA 1
ATOM 2562 C C . LEU B 1 153 ? -1.384 -9.906 -13.664 1 98.56 153 LEU B C 1
ATOM 2564 O O . LEU B 1 153 ? -1.465 -10.367 -14.805 1 98.56 153 LEU B O 1
ATOM 2568 N N . THR B 1 154 ? -0.256 -9.57 -13.094 1 98.06 154 THR B N 1
ATOM 2569 C CA . THR B 1 154 ? 1.008 -9.797 -13.789 1 98.06 154 THR B CA 1
ATOM 2570 C C . THR B 1 154 ? 1.192 -11.273 -14.125 1 98.06 154 THR B C 1
ATOM 2572 O O . THR B 1 154 ? 1.582 -11.617 -15.242 1 98.06 154 THR B O 1
ATOM 2575 N N . GLN B 1 155 ? 0.859 -12.164 -13.211 1 97.81 155 GLN B N 1
ATOM 2576 C CA . GLN B 1 155 ? 0.937 -13.609 -13.406 1 97.81 155 GLN B CA 1
ATOM 2577 C C . GLN B 1 155 ? 0.003 -14.062 -14.523 1 97.81 155 GLN B C 1
ATOM 2579 O O . GLN B 1 155 ? 0.267 -15.07 -15.188 1 97.81 155 GLN B O 1
ATOM 2584 N N . ALA B 1 156 ? -1.034 -13.344 -14.719 1 97.69 156 ALA B N 1
ATOM 2585 C CA . ALA B 1 156 ? -2.029 -13.672 -15.734 1 97.69 156 ALA B CA 1
ATOM 2586 C C . ALA B 1 156 ? -1.72 -12.961 -17.047 1 97.69 156 ALA B C 1
ATOM 2588 O O . ALA B 1 156 ? -2.537 -12.977 -17.969 1 97.69 156 ALA B O 1
ATOM 2589 N N . GLY B 1 157 ? -0.583 -12.25 -17.125 1 97.44 157 GLY B N 1
ATOM 2590 C CA . GLY B 1 157 ? -0.123 -11.648 -18.359 1 97.44 157 GLY B CA 1
ATOM 2591 C C . GLY B 1 157 ? -0.662 -10.242 -18.578 1 97.44 157 GLY B C 1
ATOM 2592 O O . GLY B 1 157 ? -0.638 -9.727 -19.688 1 97.44 157 GLY B O 1
ATOM 2593 N N . GLN B 1 158 ? -1.272 -9.648 -17.531 1 97.88 158 GLN B N 1
ATOM 2594 C CA . GLN B 1 158 ? -1.806 -8.289 -17.625 1 97.88 158 GLN B CA 1
ATOM 2595 C C . GLN B 1 158 ? -0.854 -7.285 -16.984 1 97.88 158 GLN B C 1
ATOM 2597 O O . GLN B 1 158 ? -0.125 -7.621 -16.047 1 97.88 158 GLN B O 1
ATOM 2602 N N . ASP B 1 159 ? -0.836 -6.051 -17.453 1 95.75 159 ASP B N 1
ATOM 2603 C CA . ASP B 1 159 ? -0.013 -4.953 -16.953 1 95.75 159 ASP B CA 1
ATOM 2604 C C . ASP B 1 159 ? -0.861 -3.713 -16.672 1 95.75 159 ASP B C 1
ATOM 2606 O O . ASP B 1 159 ? -1.241 -2.992 -17.594 1 95.75 159 ASP B O 1
ATOM 2610 N N . PRO B 1 160 ? -1.069 -3.424 -15.398 1 94.19 160 PRO B N 1
ATOM 2611 C CA . PRO B 1 160 ? -1.884 -2.254 -15.062 1 94.19 160 PRO B CA 1
ATOM 2612 C C . PRO B 1 160 ? -1.108 -0.943 -15.18 1 94.19 160 PRO B C 1
ATOM 2614 O O . PRO B 1 160 ? -1.688 0.136 -15.039 1 94.19 160 PRO B O 1
ATOM 2617 N N . GLY B 1 161 ? 0.205 -0.99 -15.453 1 93.19 161 GLY B N 1
ATOM 2618 C CA . GLY B 1 161 ? 0.985 0.224 -15.633 1 93.19 161 GLY B CA 1
ATOM 2619 C C . GLY B 1 161 ? 1.678 0.684 -14.367 1 93.19 161 GLY B C 1
ATOM 2620 O O . GLY B 1 161 ? 1.624 0.001 -13.336 1 93.19 161 GLY B O 1
ATOM 2621 N N . ASP B 1 162 ? 2.293 1.902 -14.422 1 93.19 162 ASP B N 1
ATOM 2622 C CA . ASP B 1 162 ? 3.098 2.451 -13.336 1 93.19 162 ASP B CA 1
ATOM 2623 C C . ASP B 1 162 ? 2.223 2.83 -12.141 1 93.19 162 ASP B C 1
ATOM 2625 O O . ASP B 1 162 ? 1.108 3.326 -12.32 1 93.19 162 ASP B O 1
ATOM 2629 N N . THR B 1 163 ? 2.805 2.639 -10.961 1 95.12 163 THR B N 1
ATOM 2630 C CA . THR B 1 163 ? 1.989 2.867 -9.773 1 95.12 163 THR B CA 1
ATOM 2631 C C . THR B 1 163 ? 2.572 3.996 -8.922 1 95.12 163 THR B C 1
ATOM 2633 O O . THR B 1 163 ? 1.964 4.418 -7.941 1 95.12 163 THR B O 1
ATOM 2636 N N . ASP B 1 164 ? 3.729 4.539 -9.281 1 96.31 164 ASP B N 1
ATOM 2637 C CA . ASP B 1 164 ? 4.324 5.586 -8.453 1 96.31 164 ASP B CA 1
ATOM 2638 C C . ASP B 1 164 ? 3.479 6.859 -8.492 1 96.31 164 ASP B C 1
ATOM 2640 O O . ASP B 1 164 ? 3.098 7.328 -9.562 1 96.31 164 ASP B O 1
ATOM 2644 N N . LEU B 1 165 ? 3.256 7.41 -7.352 1 95.38 165 LEU B N 1
ATOM 2645 C CA . LEU B 1 165 ? 2.391 8.57 -7.184 1 95.38 165 LEU B CA 1
ATOM 2646 C C . LEU B 1 165 ? 2.867 9.734 -8.047 1 95.38 165 LEU B C 1
ATOM 2648 O O . LEU B 1 165 ? 2.057 10.422 -8.672 1 95.38 165 LEU B O 1
ATOM 2652 N N . PHE B 1 166 ? 4.164 9.984 -8.094 1 93.19 166 PHE B N 1
ATOM 2653 C CA . PHE B 1 166 ? 4.703 11.18 -8.727 1 93.19 166 PHE B CA 1
ATOM 2654 C C . PHE B 1 166 ? 4.66 11.062 -10.242 1 93.19 166 PHE B C 1
ATOM 2656 O O . PHE B 1 166 ? 4.91 12.039 -10.953 1 93.19 166 PHE B O 1
ATOM 2663 N N . LEU B 1 167 ? 4.402 9.852 -10.805 1 92.31 167 LEU B N 1
ATOM 2664 C CA . LEU B 1 167 ? 4.309 9.648 -12.242 1 92.31 167 LEU B CA 1
ATOM 2665 C C . LEU B 1 167 ? 2.893 9.914 -12.742 1 92.31 167 LEU B C 1
ATOM 2667 O O . LEU B 1 167 ? 2.656 9.984 -13.953 1 92.31 167 LEU B O 1
ATOM 2671 N N . LEU B 1 168 ? 1.93 9.977 -11.805 1 85.19 168 LEU B N 1
ATOM 2672 C CA . LEU B 1 168 ? 0.547 10.18 -12.227 1 85.19 168 LEU B CA 1
ATOM 2673 C C . LEU B 1 168 ? 0.308 11.633 -12.617 1 85.19 168 LEU B C 1
ATOM 2675 O O . LEU B 1 168 ? 0.926 12.547 -12.055 1 85.19 168 LEU B O 1
ATOM 2679 N N . PRO B 1 169 ? -0.469 11.797 -13.641 1 74.5 169 PRO B N 1
ATOM 2680 C CA . PRO B 1 169 ? -0.786 13.172 -14.031 1 74.5 169 PRO B CA 1
ATOM 2681 C C . PRO B 1 169 ? -1.398 13.984 -12.898 1 74.5 169 PRO B C 1
ATOM 2683 O O . PRO B 1 169 ? -2.033 13.414 -12 1 74.5 169 PRO B O 1
ATOM 2686 N N . PRO B 1 170 ? -0.996 15.281 -12.969 1 64.06 170 PRO B N 1
ATOM 2687 C CA . PRO B 1 170 ? -1.493 16.188 -11.922 1 64.06 170 PRO B CA 1
ATOM 2688 C C . PRO B 1 170 ? -2.994 16.031 -11.688 1 64.06 170 PRO B C 1
ATOM 2690 O O . PRO B 1 170 ? -3.758 15.852 -12.633 1 64.06 170 PRO B O 1
ATOM 2693 N N . LEU B 1 171 ? -3.309 15.711 -10.477 1 54.44 171 LEU B N 1
ATOM 2694 C CA . LEU B 1 171 ? -4.699 15.586 -10.055 1 54.44 171 LEU B CA 1
ATOM 2695 C C . LEU B 1 171 ? -5.379 16.953 -10.016 1 54.44 171 LEU B C 1
ATOM 2697 O O . LEU B 1 171 ? -4.809 17.922 -9.508 1 54.44 171 LEU B O 1
ATOM 2701 N N . ASP B 1 172 ? -6.102 17.406 -11.055 1 47.38 172 ASP B N 1
ATOM 2702 C CA . ASP B 1 172 ? -6.785 18.703 -11.117 1 47.38 172 ASP B CA 1
ATOM 2703 C C . ASP B 1 172 ? -7.496 19 -9.805 1 47.38 172 ASP B C 1
ATOM 2705 O O . ASP B 1 172 ? -7.953 18.094 -9.109 1 47.38 172 ASP B O 1
#

Organism: Rhodospirillum centenum (strain ATCC 51521 / SW) (NCBI:txid414684)

Radius of gyration: 19.2 Å; Cα contacts (8 Å, |Δi|>4): 489; chains: 2; bounding box: 49×51×42 Å

Sequence (344 aa):
MPAAMITPAYVRTMAAYNAEMNRRIYAAAGRLGEAERRRDRGAFWGSIHGTLSHLLWGDRMWMSRFDGWEKPTQPLKQSGGLHDDFAALTQARAAADEALCDWAGRLEADWLAGEQRWYSGAAGREMAAPRGFLLAHMFNHQTHHRGQVHVLLTQAGQDPGDTDLFLLPPLDMPAAMITPAYVRTMAAYNAEMNRRIYAAAGRLGEAERRRDRGAFWGSIHGTLSHLLWGDRMWMSRFDGWEKPTQPLKQSGGLHDDFAALTQARAAADEALCDWAGRLEADWLAGEQRWYSGAAGREMAAPRGFLLAHMFNHQTHHRGQVHVLLTQAGQDPGDTDLFLLPPLD

InterPro domains:
  IPR007837 DNA damage-inducible protein DinB [PF05163] (5-165)
  IPR007837 DNA damage-inducible protein DinB [PTHR37302] (9-167)
  IPR034660 DinB/YfiT-like putative metalloenzymes [G3DSA:1.20.120.450] (8-167)
  IPR034660 DinB/YfiT-like putative metalloenzymes [SSF109854] (10-154)